Protein AF-A0A2D6K6J6-F1 (afdb_monomer_lite)

Secondary structure (DSSP, 8-state):
--EEEEEEEETTT-----HHHHH-TTTEEEETTEEEETTS---SSEEEEEEEE-HHHHHHHHHHHHH-TT--EEEEETT--BSSPPP--TTPPP------HHHH----TTEEEEEEEETTTTEEEEEEEETTS-EEEEEEESSHHHHHHIIIIIS-----HHHHHHHHHHHHHHHHHHHHTPPP-TTS--

Foldseek 3Di:
DWFKKKKKFFQVQFQLPCVLCVLCVVQWDGDPSGIDGPPDDDDHTMDMDIDRDDPSRVVSLQVSQVPRPRSRIWMAGPVRHTPHDDDDCPPPDDDDDDDDCVPPPDDWQFFAKDWDQDLVVQKIKIFTAGPVRDGPDIDIGQALCVGLCCCCPVVVRDTDPVRSVLSSVLRVVSNVCSVVVHDDDRPDDD

pLDDT: mean 91.98, std 6.63, range [64.06, 98.62]

Structure (mmCIF, N/CA/C/O backbone):
data_AF-A0A2D6K6J6-F1
#
_entry.id   AF-A0A2D6K6J6-F1
#
loop_
_atom_site.group_PDB
_atom_site.id
_atom_site.type_symbol
_atom_site.label_atom_id
_atom_site.label_alt_id
_atom_site.label_comp_id
_atom_site.label_asym_id
_atom_site.label_entity_id
_atom_site.label_seq_id
_atom_site.pdbx_PDB_ins_code
_atom_site.Cartn_x
_atom_site.Cartn_y
_atom_site.Cartn_z
_atom_site.occupancy
_atom_site.B_iso_or_equiv
_atom_site.auth_seq_id
_atom_site.auth_comp_id
_atom_site.auth_asym_id
_atom_site.auth_atom_id
_atom_site.pdbx_PDB_model_num
ATOM 1 N N . MET A 1 1 ? 21.552 12.914 -32.370 1.00 75.75 1 MET A N 1
ATOM 2 C CA . MET A 1 1 ? 22.203 11.747 -33.026 1.00 75.75 1 MET A CA 1
ATOM 3 C C . MET A 1 1 ? 21.411 10.493 -32.665 1.00 75.75 1 MET A C 1
ATOM 5 O O . MET A 1 1 ? 20.948 10.428 -31.535 1.00 75.75 1 MET A O 1
ATOM 9 N N . LYS A 1 2 ? 21.182 9.537 -33.580 1.00 88.38 2 LYS A N 1
ATOM 10 C CA . LYS A 1 2 ? 20.477 8.283 -33.233 1.00 88.38 2 LYS A CA 1
ATOM 11 C C . LYS A 1 2 ? 21.474 7.267 -32.668 1.00 88.38 2 LYS A C 1
ATOM 13 O O . LYS A 1 2 ? 22.558 7.135 -33.224 1.00 88.38 2 LYS A O 1
ATOM 18 N N . LYS A 1 3 ? 21.112 6.582 -31.584 1.00 91.19 3 LYS A N 1
ATOM 19 C CA . LYS A 1 3 ? 21.933 5.575 -30.893 1.00 91.19 3 LYS A CA 1
ATOM 20 C C . LYS A 1 3 ? 21.242 4.219 -30.945 1.00 91.19 3 LYS A C 1
ATOM 22 O O . LYS A 1 3 ? 20.042 4.131 -30.678 1.00 91.19 3 LYS A O 1
ATOM 27 N N . ASP A 1 4 ? 21.996 3.175 -31.259 1.00 95.06 4 ASP A N 1
ATOM 28 C CA . ASP A 1 4 ? 21.495 1.807 -31.236 1.00 95.06 4 ASP A CA 1
ATOM 29 C C . ASP A 1 4 ? 21.434 1.297 -29.790 1.00 95.06 4 ASP A C 1
ATOM 31 O O . ASP A 1 4 ? 22.441 1.199 -29.084 1.00 95.06 4 ASP A O 1
ATOM 35 N N . ILE A 1 5 ? 20.220 0.993 -29.327 1.00 95.25 5 ILE A N 1
ATOM 36 C CA . ILE A 1 5 ? 19.982 0.428 -27.997 1.00 95.25 5 ILE A CA 1
ATOM 37 C C . ILE A 1 5 ? 19.081 -0.795 -28.066 1.00 95.25 5 ILE A C 1
ATOM 39 O O . ILE A 1 5 ? 18.221 -0.924 -28.938 1.00 95.25 5 ILE A O 1
ATOM 43 N N . LYS A 1 6 ? 19.229 -1.673 -27.076 1.00 94.62 6 LYS A N 1
ATOM 44 C CA . LYS A 1 6 ? 18.376 -2.839 -26.869 1.00 94.62 6 LYS A CA 1
ATOM 45 C C . LYS A 1 6 ? 17.645 -2.718 -25.541 1.00 94.62 6 LYS A C 1
ATOM 47 O O . LYS A 1 6 ? 18.260 -2.564 -24.487 1.00 94.62 6 LYS A O 1
ATOM 52 N N . ILE A 1 7 ? 16.323 -2.830 -25.594 1.00 94.06 7 ILE A N 1
ATOM 53 C CA . ILE A 1 7 ? 15.443 -2.866 -24.426 1.00 94.06 7 ILE A CA 1
ATOM 54 C C . ILE A 1 7 ? 15.005 -4.314 -24.234 1.00 94.06 7 ILE A C 1
ATOM 56 O O . ILE A 1 7 ? 14.319 -4.864 -25.092 1.00 94.06 7 ILE A O 1
ATOM 60 N N . ALA A 1 8 ? 15.392 -4.928 -23.121 1.00 92.50 8 ALA A N 1
ATOM 61 C CA . ALA A 1 8 ? 14.957 -6.260 -22.719 1.00 92.50 8 ALA A CA 1
ATOM 62 C C . ALA A 1 8 ? 13.944 -6.166 -21.573 1.00 92.50 8 ALA A C 1
ATOM 64 O O . ALA A 1 8 ? 14.144 -5.402 -20.629 1.00 92.50 8 ALA A O 1
ATOM 65 N N . PHE A 1 9 ? 12.878 -6.957 -21.639 1.00 92.94 9 PHE A N 1
ATOM 66 C CA . PHE A 1 9 ? 11.853 -7.073 -20.613 1.00 92.94 9 PHE A CA 1
ATOM 67 C C . PHE A 1 9 ? 11.649 -8.535 -20.211 1.00 92.94 9 PHE A C 1
ATOM 69 O O . PHE A 1 9 ? 11.476 -9.406 -21.058 1.00 92.94 9 PHE A O 1
ATOM 76 N N . ASP A 1 10 ? 11.623 -8.777 -18.906 1.00 92.00 10 ASP A N 1
ATOM 77 C CA . ASP A 1 10 ? 11.395 -10.072 -18.271 1.00 92.00 10 ASP A CA 1
ATOM 78 C C . ASP A 1 10 ? 9.972 -10.127 -17.690 1.00 92.00 10 ASP A C 1
ATOM 80 O O . ASP A 1 10 ? 9.653 -9.479 -16.683 1.00 92.00 10 ASP A O 1
ATOM 84 N N . LYS A 1 11 ? 9.094 -10.906 -18.332 1.00 89.38 11 LYS A N 1
ATOM 85 C CA . LYS A 1 11 ? 7.685 -11.044 -17.931 1.00 89.38 11 LYS A CA 1
ATOM 86 C C . LYS A 1 11 ? 7.531 -11.681 -16.552 1.00 89.38 11 LYS A C 1
ATOM 88 O O . LYS A 1 11 ? 6.630 -11.285 -15.806 1.00 89.38 11 LYS A O 1
ATOM 93 N N . ASN A 1 12 ? 8.420 -12.608 -16.201 1.00 90.50 12 ASN A N 1
ATOM 94 C CA . ASN A 1 12 ? 8.366 -13.357 -14.947 1.00 90.50 12 ASN A CA 1
ATOM 95 C C . ASN A 1 12 ? 8.708 -12.452 -13.759 1.00 90.50 12 ASN A C 1
ATOM 97 O O . ASN A 1 12 ? 8.119 -12.586 -12.690 1.00 90.50 12 ASN A O 1
ATOM 101 N N . LYS A 1 13 ? 9.576 -11.454 -13.964 1.00 91.44 13 LYS A N 1
ATOM 102 C CA . LYS A 1 13 ? 9.892 -10.443 -12.941 1.00 91.44 13 LYS A CA 1
ATOM 103 C C . LYS A 1 13 ? 8.887 -9.304 -12.856 1.00 91.44 13 LYS A C 1
ATOM 105 O O . LYS A 1 13 ? 8.885 -8.570 -11.873 1.00 91.44 13 LYS A O 1
ATOM 110 N N . CYS A 1 14 ? 8.069 -9.056 -13.873 1.00 92.69 14 CYS A N 1
ATOM 111 C CA . CYS A 1 14 ? 7.187 -7.890 -13.881 1.00 92.69 14 CYS A CA 1
ATOM 112 C C . CYS A 1 14 ? 6.132 -7.971 -12.764 1.00 92.69 14 CYS A C 1
ATOM 114 O O . CYS A 1 14 ? 5.365 -8.921 -12.717 1.00 92.69 14 CYS A O 1
ATOM 116 N N . THR A 1 15 ? 6.018 -6.955 -11.908 1.00 92.81 15 THR A N 1
ATOM 117 C CA . THR A 1 15 ? 4.993 -6.903 -10.842 1.00 92.81 15 THR A CA 1
ATOM 118 C C . THR A 1 15 ? 3.744 -6.112 -11.226 1.00 92.81 15 THR A C 1
ATOM 120 O O . THR A 1 15 ? 2.871 -5.900 -10.397 1.00 92.81 15 THR A O 1
ATOM 123 N N . GLY A 1 16 ? 3.655 -5.626 -12.468 1.00 93.81 16 GLY A N 1
ATOM 124 C CA . GLY A 1 16 ? 2.469 -4.896 -12.922 1.00 93.81 16 GLY A CA 1
ATOM 125 C C . GLY A 1 16 ? 2.365 -3.443 -12.477 1.00 93.81 16 GLY A C 1
ATOM 126 O O . GLY A 1 16 ? 1.375 -2.793 -12.784 1.00 93.81 16 GLY A O 1
ATOM 127 N N . ALA A 1 17 ? 3.399 -2.893 -11.834 1.00 93.75 17 ALA A N 1
ATOM 128 C CA . ALA A 1 17 ? 3.377 -1.543 -11.258 1.00 93.75 17 ALA A CA 1
ATOM 129 C C . ALA A 1 17 ? 3.116 -0.387 -12.250 1.00 93.75 17 ALA A C 1
ATOM 131 O O . ALA A 1 17 ? 2.981 0.755 -11.828 1.00 93.75 17 ALA A O 1
ATOM 132 N N . GLY A 1 18 ? 3.131 -0.633 -13.564 1.00 94.31 18 GLY A N 1
ATOM 133 C CA . GLY A 1 18 ? 2.686 0.336 -14.574 1.00 94.31 18 GLY A CA 1
ATOM 134 C C . GLY A 1 18 ? 3.589 1.539 -14.849 1.00 94.31 18 GLY A C 1
ATOM 135 O O . GLY A 1 18 ? 3.440 2.173 -15.888 1.00 94.31 18 GLY A O 1
ATOM 136 N N . LYS A 1 19 ? 4.583 1.813 -14.000 1.00 95.50 19 LYS A N 1
ATOM 137 C CA . LYS A 1 19 ? 5.466 2.988 -14.121 1.00 95.50 19 LYS A CA 1
ATOM 138 C C . LYS A 1 19 ? 6.175 3.098 -15.476 1.00 95.50 19 LYS A C 1
ATOM 140 O O . LYS A 1 19 ? 6.304 4.191 -16.008 1.00 95.50 19 LYS A O 1
ATOM 145 N N . CYS A 1 20 ? 6.587 1.974 -16.064 1.00 95.19 20 CYS A N 1
ATOM 146 C CA . CYS A 1 20 ? 7.211 1.949 -17.393 1.00 95.19 20 CYS A CA 1
ATOM 147 C C . CYS A 1 20 ? 6.272 2.434 -18.509 1.00 95.19 20 CYS A C 1
ATOM 149 O O . CYS A 1 20 ? 6.707 3.170 -19.387 1.00 95.19 20 CYS A O 1
ATOM 151 N N . ALA A 1 21 ? 4.988 2.069 -18.447 1.00 95.06 21 ALA A N 1
ATOM 152 C CA . ALA A 1 21 ? 3.980 2.530 -19.397 1.00 95.06 21 ALA A CA 1
ATOM 153 C C . ALA A 1 21 ? 3.629 4.010 -19.191 1.00 95.06 21 ALA A C 1
ATOM 155 O O . ALA A 1 21 ? 3.264 4.671 -20.152 1.00 95.06 21 ALA A O 1
ATOM 156 N N . ALA A 1 22 ? 3.782 4.543 -17.974 1.00 95.19 22 ALA A N 1
ATOM 157 C CA . ALA A 1 22 ? 3.604 5.971 -17.712 1.00 95.19 22 ALA A CA 1
ATOM 158 C C . ALA A 1 22 ? 4.748 6.820 -18.295 1.00 95.19 22 ALA A C 1
ATOM 160 O O . ALA A 1 22 ? 4.492 7.870 -18.873 1.00 95.19 22 ALA A O 1
ATOM 161 N N . VAL A 1 23 ? 6.003 6.362 -18.182 1.00 96.12 23 VAL A N 1
ATOM 162 C CA . VAL A 1 23 ? 7.177 7.140 -18.632 1.00 96.12 23 VAL A CA 1
ATOM 163 C C . VAL A 1 23 ? 7.545 6.921 -20.101 1.00 96.12 23 VAL A C 1
ATOM 165 O O . VAL A 1 23 ? 8.140 7.796 -20.722 1.00 96.12 23 VAL A O 1
ATOM 168 N N . TYR A 1 24 ? 7.211 5.759 -20.671 1.00 95.94 24 TYR A N 1
ATOM 169 C CA . TYR A 1 24 ? 7.503 5.429 -22.067 1.00 95.94 24 TYR A CA 1
ATOM 170 C C . TYR A 1 24 ? 6.306 4.731 -22.726 1.00 95.94 24 TYR A C 1
ATOM 172 O O . TYR A 1 24 ? 6.396 3.592 -23.193 1.00 95.94 24 TYR A O 1
ATOM 180 N N . ASN A 1 25 ? 5.169 5.429 -22.748 1.00 93.94 25 ASN A N 1
ATOM 181 C CA . ASN A 1 25 ? 3.889 4.962 -23.299 1.00 93.94 25 ASN A CA 1
ATOM 182 C C . ASN A 1 25 ? 3.965 4.548 -24.784 1.00 93.94 25 ASN A C 1
ATOM 184 O O . ASN A 1 25 ? 3.230 3.658 -25.210 1.00 93.94 25 ASN A O 1
ATOM 188 N N . ASP A 1 26 ? 4.873 5.128 -25.568 1.00 93.12 26 ASP A N 1
ATOM 189 C CA . ASP A 1 26 ? 5.107 4.777 -26.974 1.00 93.12 26 ASP A CA 1
ATOM 190 C C . ASP A 1 26 ? 5.610 3.340 -27.122 1.00 93.12 26 ASP A C 1
ATOM 192 O O . ASP A 1 26 ? 5.276 2.652 -28.087 1.00 93.12 26 ASP A O 1
ATOM 196 N N . ARG A 1 2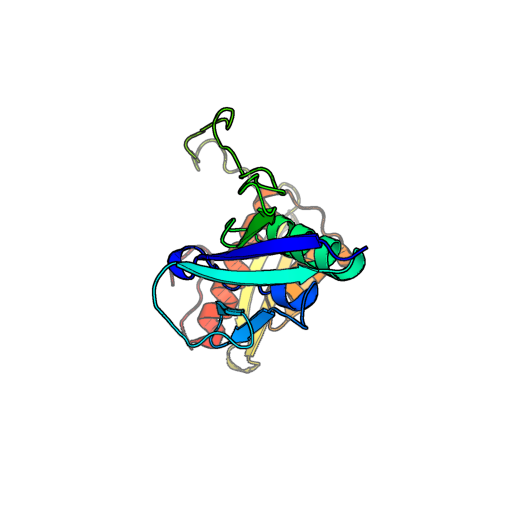7 ? 6.371 2.852 -26.135 1.00 92.75 27 ARG A N 1
ATOM 197 C CA . ARG A 1 27 ? 6.995 1.528 -26.179 1.00 92.75 27 ARG A CA 1
ATOM 198 C C . ARG A 1 27 ? 6.348 0.528 -25.233 1.00 92.75 27 ARG A C 1
ATOM 200 O O . ARG A 1 27 ? 6.297 -0.649 -25.579 1.00 92.75 27 ARG A O 1
ATOM 207 N N . PHE A 1 28 ? 5.822 0.960 -24.090 1.00 93.88 28 PHE A N 1
ATOM 208 C CA . PHE A 1 28 ? 5.200 0.091 -23.093 1.00 93.88 28 PHE A CA 1
ATOM 209 C C . PHE A 1 28 ? 3.704 0.361 -22.943 1.00 93.88 28 PHE A C 1
ATOM 211 O O . PHE A 1 28 ? 3.250 1.500 -22.936 1.00 93.88 28 PHE A O 1
ATOM 218 N N . ARG A 1 29 ? 2.929 -0.706 -22.746 1.00 93.31 29 ARG A N 1
ATOM 219 C CA . ARG A 1 29 ? 1.527 -0.642 -22.309 1.00 93.31 29 ARG A CA 1
ATOM 220 C C . ARG A 1 29 ? 1.268 -1.633 -21.185 1.00 93.31 29 ARG A C 1
ATOM 222 O O . ARG A 1 29 ? 1.946 -2.656 -21.108 1.00 93.31 29 ARG A O 1
ATOM 229 N N . LEU A 1 30 ? 0.275 -1.363 -20.347 1.00 91.69 30 LEU A N 1
ATOM 230 C CA . LEU A 1 30 ? -0.238 -2.344 -19.392 1.00 91.69 30 LEU A CA 1
ATOM 231 C C . LEU A 1 30 ? -1.332 -3.187 -20.046 1.00 91.69 30 LEU A C 1
ATOM 233 O O . LEU A 1 30 ? -2.229 -2.660 -20.696 1.00 91.69 30 LEU A O 1
ATOM 237 N N . GLN A 1 31 ? -1.261 -4.501 -19.865 1.00 86.94 31 GLN A N 1
ATOM 238 C CA . GLN A 1 31 ? -2.301 -5.438 -20.275 1.00 86.94 31 GLN A CA 1
ATOM 239 C C . GLN A 1 31 ? -2.391 -6.562 -19.243 1.00 86.94 31 GLN A C 1
ATOM 241 O O . GLN A 1 31 ? -1.370 -7.155 -18.898 1.00 86.94 31 GLN A O 1
ATOM 246 N N . ARG A 1 32 ? -3.605 -6.854 -18.751 1.00 84.56 32 ARG A N 1
ATOM 247 C CA . ARG A 1 32 ? -3.856 -7.886 -17.721 1.00 84.56 32 ARG A CA 1
ATOM 248 C C . ARG A 1 32 ? -2.901 -7.774 -16.517 1.00 84.56 32 ARG A C 1
ATOM 250 O O . ARG A 1 32 ? -2.332 -8.761 -16.067 1.00 84.56 32 ARG A O 1
ATOM 257 N N . GLY A 1 33 ? -2.651 -6.548 -16.053 1.00 85.19 33 GLY A N 1
ATOM 258 C CA . GLY A 1 33 ? -1.777 -6.297 -14.902 1.00 85.19 33 GLY A CA 1
ATOM 259 C C . GLY A 1 33 ? -0.280 -6.540 -15.142 1.00 85.19 33 GLY A C 1
ATOM 260 O O . GLY A 1 33 ? 0.477 -6.579 -14.182 1.00 85.19 33 GLY A O 1
ATOM 261 N N . LYS A 1 34 ? 0.192 -6.696 -16.386 1.00 88.69 34 LYS A N 1
ATOM 262 C CA . LYS A 1 34 ? 1.627 -6.783 -16.718 1.00 88.69 34 LYS A CA 1
ATOM 263 C C . LYS A 1 34 ? 1.980 -5.780 -17.809 1.00 88.69 34 LYS A C 1
ATOM 265 O O . LYS A 1 34 ? 1.150 -5.430 -18.647 1.00 88.69 34 LYS A O 1
ATOM 270 N N . ALA A 1 35 ? 3.222 -5.307 -17.804 1.00 90.75 35 ALA A N 1
ATOM 271 C CA . ALA A 1 35 ? 3.714 -4.472 -18.891 1.00 90.75 35 ALA A CA 1
ATOM 272 C C . ALA A 1 35 ? 3.987 -5.320 -20.141 1.00 90.75 35 ALA A C 1
ATOM 274 O O . ALA A 1 35 ? 4.357 -6.491 -20.051 1.00 90.75 35 ALA A O 1
ATOM 275 N N . ARG A 1 36 ? 3.806 -4.719 -21.313 1.00 89.06 36 ARG A N 1
ATOM 276 C CA . ARG A 1 36 ? 4.108 -5.310 -22.617 1.00 89.06 36 ARG A CA 1
ATOM 277 C C . ARG A 1 36 ? 4.802 -4.289 -23.496 1.00 89.06 36 ARG A C 1
ATOM 279 O O . ARG A 1 36 ? 4.406 -3.124 -23.498 1.00 89.06 36 ARG A O 1
ATOM 286 N N . ILE A 1 37 ? 5.780 -4.745 -24.271 1.00 89.50 37 ILE A N 1
ATOM 287 C CA . ILE A 1 37 ? 6.395 -3.927 -25.313 1.00 89.50 37 ILE A CA 1
ATOM 288 C C . ILE A 1 37 ? 5.469 -3.921 -26.538 1.00 89.50 37 ILE A C 1
ATOM 290 O O . ILE A 1 37 ? 5.026 -4.975 -26.997 1.00 89.50 37 ILE A O 1
ATOM 294 N N . LYS A 1 38 ? 5.134 -2.733 -27.049 1.00 87.62 38 LYS A N 1
ATOM 295 C CA . LYS A 1 38 ? 4.331 -2.574 -28.268 1.00 87.62 38 LYS A CA 1
ATOM 296 C C . LYS A 1 38 ? 5.111 -3.089 -29.483 1.00 87.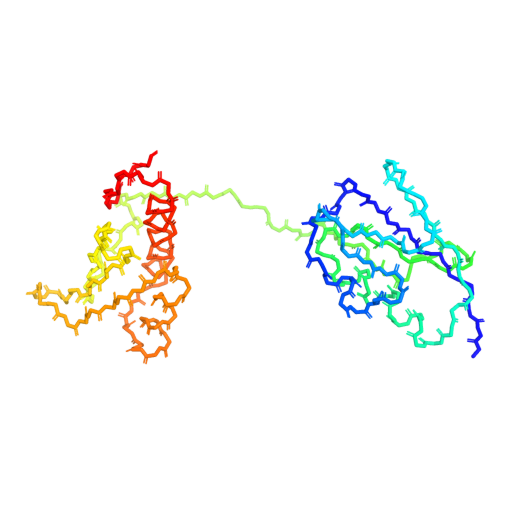62 38 LYS A C 1
ATOM 298 O O . LYS A 1 38 ? 6.309 -2.835 -29.601 1.00 87.62 38 LYS A O 1
ATOM 303 N N . GLY A 1 39 ? 4.416 -3.797 -30.374 1.00 77.62 39 GLY A N 1
ATOM 304 C CA . GLY A 1 39 ? 5.003 -4.398 -31.578 1.00 77.62 39 GLY A CA 1
ATOM 305 C C . GLY A 1 39 ? 5.719 -5.734 -31.354 1.00 77.62 39 GLY A C 1
ATOM 306 O O . GLY A 1 39 ? 6.278 -6.272 -32.298 1.00 77.62 39 GLY A O 1
ATOM 307 N N . VAL A 1 40 ? 5.695 -6.285 -30.133 1.00 80.38 40 VAL A N 1
ATOM 308 C CA . VAL A 1 40 ? 6.269 -7.604 -29.824 1.00 80.38 40 VAL A CA 1
ATOM 309 C C . VAL A 1 40 ? 5.146 -8.573 -29.448 1.00 80.38 40 VAL A C 1
ATOM 311 O O . VAL A 1 40 ? 4.349 -8.308 -28.536 1.00 80.38 40 VAL A O 1
ATOM 314 N N . SER A 1 41 ? 5.071 -9.698 -30.162 1.00 70.12 41 SER A N 1
ATOM 315 C CA . SER A 1 41 ? 4.104 -10.763 -29.885 1.00 70.12 41 SER A CA 1
ATOM 316 C C . SER A 1 41 ? 4.281 -11.309 -28.464 1.00 70.12 41 SER A C 1
ATOM 318 O O . SER A 1 41 ? 5.398 -11.342 -27.949 1.00 70.12 41 SER A O 1
ATOM 320 N N . PRO A 1 42 ? 3.190 -11.689 -27.773 1.00 64.06 42 PRO A N 1
ATOM 321 C CA . PRO A 1 42 ? 3.295 -12.231 -26.426 1.00 64.06 42 PRO A CA 1
ATOM 322 C C . PRO A 1 42 ? 4.072 -13.539 -26.476 1.00 64.06 42 PRO A C 1
ATOM 324 O O . PRO A 1 42 ? 3.623 -14.493 -27.097 1.00 64.06 42 PRO A O 1
ATOM 327 N N . GLN A 1 43 ? 5.216 -13.567 -25.809 1.00 65.00 43 GLN A N 1
ATOM 328 C CA . GLN A 1 43 ? 5.991 -14.775 -25.569 1.00 65.00 43 GLN A CA 1
ATOM 329 C C . GLN A 1 43 ? 6.246 -14.884 -24.065 1.00 65.00 43 GLN A C 1
ATOM 331 O O . GLN A 1 43 ? 6.211 -13.877 -23.342 1.00 65.00 43 GLN A O 1
ATOM 336 N N . ASP A 1 44 ? 6.445 -16.106 -23.586 1.00 66.56 44 ASP A N 1
ATOM 337 C CA . ASP A 1 44 ? 6.865 -16.342 -22.211 1.00 66.56 44 ASP A CA 1
ATOM 338 C C . ASP A 1 44 ? 8.370 -16.095 -22.053 1.00 66.56 44 ASP A C 1
ATOM 340 O O . ASP A 1 44 ? 9.147 -16.224 -22.997 1.00 66.56 44 ASP A O 1
ATOM 344 N N . GLY A 1 45 ? 8.782 -15.672 -20.855 1.00 78.19 45 GLY A N 1
ATOM 345 C CA . GLY A 1 45 ? 10.183 -15.383 -20.546 1.00 78.19 45 GLY A CA 1
ATOM 346 C C . GLY A 1 45 ? 10.624 -13.946 -20.849 1.00 78.19 45 GLY A C 1
ATOM 347 O O . GLY A 1 45 ? 9.967 -12.975 -20.455 1.00 78.19 45 GLY A O 1
ATOM 348 N N . VAL A 1 46 ? 11.802 -13.817 -21.466 1.00 84.56 46 VAL A N 1
ATOM 349 C CA . VAL A 1 46 ? 12.482 -12.538 -21.711 1.00 84.56 46 VAL A CA 1
ATOM 350 C C . VAL A 1 46 ? 12.368 -12.174 -23.180 1.00 84.56 46 VAL A C 1
ATOM 352 O O . VAL A 1 46 ? 12.802 -12.927 -24.044 1.00 84.56 46 VAL A O 1
ATOM 355 N N . PHE A 1 47 ? 11.857 -10.983 -23.463 1.00 86.50 47 PHE A N 1
ATOM 356 C CA . PHE A 1 47 ? 11.770 -10.458 -24.819 1.00 86.50 47 PHE A CA 1
ATOM 357 C C . PHE A 1 47 ? 12.543 -9.157 -24.951 1.00 86.50 47 PHE A C 1
ATOM 359 O O . PHE A 1 47 ? 12.713 -8.410 -23.988 1.00 86.50 47 PHE A O 1
ATOM 366 N N . SER A 1 48 ? 13.030 -8.876 -26.155 1.00 88.06 48 SER A N 1
ATOM 367 C CA . SER A 1 48 ? 13.824 -7.681 -26.405 1.00 88.06 48 SER A CA 1
ATOM 368 C C . SER A 1 48 ? 13.517 -7.040 -27.742 1.00 88.06 48 SER A C 1
ATOM 370 O O . SER A 1 48 ? 13.221 -7.740 -28.704 1.00 88.06 48 SER A O 1
ATOM 372 N N . VAL A 1 49 ? 13.659 -5.722 -27.801 1.00 91.00 49 VAL A N 1
ATOM 373 C CA . VAL A 1 49 ? 13.568 -4.932 -29.028 1.00 91.00 49 VAL A CA 1
ATOM 374 C C . VAL A 1 49 ? 14.818 -4.069 -29.160 1.00 91.00 49 VAL A C 1
ATOM 376 O O . VAL A 1 49 ? 15.263 -3.473 -28.176 1.00 91.00 49 VAL A O 1
ATOM 379 N N . SER A 1 50 ? 15.381 -4.017 -30.363 1.00 92.25 50 SER A N 1
ATOM 380 C CA . SER A 1 50 ? 16.467 -3.098 -30.710 1.00 92.25 50 SER A CA 1
ATOM 381 C C . SER A 1 50 ? 15.887 -1.888 -31.431 1.00 92.25 50 SER A C 1
ATOM 383 O O . SER A 1 50 ? 15.021 -2.048 -32.292 1.00 92.25 50 SER A O 1
ATOM 385 N N . ILE A 1 51 ? 16.317 -0.684 -31.058 1.00 91.81 51 ILE A N 1
ATOM 386 C CA . ILE A 1 51 ? 15.812 0.570 -31.623 1.00 91.81 51 ILE A CA 1
ATOM 387 C C . ILE A 1 51 ? 16.959 1.555 -31.860 1.00 91.81 51 ILE A C 1
ATOM 389 O O . ILE A 1 51 ? 17.894 1.625 -31.065 1.00 91.81 51 ILE A O 1
ATOM 393 N N . LYS A 1 52 ? 16.827 2.362 -32.918 1.00 94.50 52 LYS A N 1
ATOM 394 C CA . LYS A 1 52 ? 17.642 3.563 -33.146 1.00 94.50 52 LYS A CA 1
ATOM 395 C C . LYS A 1 52 ? 17.005 4.744 -32.425 1.00 94.50 52 LYS A C 1
ATOM 397 O O . LYS A 1 52 ? 16.210 5.467 -33.021 1.00 94.50 52 LYS A O 1
ATOM 402 N N . ALA A 1 53 ? 17.329 4.895 -31.146 1.00 92.44 53 ALA A N 1
ATOM 403 C CA . ALA A 1 53 ? 16.745 5.903 -30.273 1.00 92.44 53 ALA A CA 1
ATOM 404 C C . ALA A 1 53 ? 17.372 7.283 -30.510 1.00 92.44 53 ALA A C 1
ATOM 406 O O . ALA A 1 53 ? 18.597 7.413 -30.571 1.00 92.44 53 ALA A O 1
ATOM 407 N N . ASN A 1 54 ? 16.547 8.327 -30.602 1.00 95.56 54 ASN A N 1
ATOM 408 C CA . ASN A 1 54 ? 17.019 9.693 -30.354 1.00 95.56 54 ASN A CA 1
ATOM 409 C C . ASN A 1 54 ? 17.285 9.913 -28.847 1.00 95.56 54 ASN A C 1
ATOM 411 O O . ASN A 1 54 ? 17.029 9.030 -28.026 1.00 95.56 54 ASN A O 1
ATOM 415 N N . ASP A 1 55 ? 17.799 11.084 -28.467 1.00 94.31 55 ASP A N 1
ATOM 416 C CA . ASP A 1 55 ? 18.163 11.344 -27.069 1.00 94.31 55 ASP A CA 1
ATOM 417 C C . ASP A 1 55 ? 16.944 11.292 -26.119 1.00 94.31 55 ASP A C 1
ATOM 419 O O . ASP A 1 55 ? 17.037 10.698 -25.045 1.00 94.31 55 ASP A O 1
ATOM 423 N N . ALA A 1 56 ? 15.765 11.760 -26.546 1.00 94.62 56 ALA A N 1
ATOM 424 C CA . ALA A 1 56 ? 14.534 11.674 -25.751 1.00 94.62 56 ALA A CA 1
ATOM 425 C C . ALA A 1 56 ? 14.033 10.225 -25.572 1.00 94.62 56 ALA A C 1
ATOM 427 O O . ALA A 1 56 ? 13.580 9.831 -24.496 1.00 94.62 56 ALA A O 1
ATOM 428 N N . GLU A 1 57 ? 14.114 9.396 -26.613 1.00 95.25 57 GLU A N 1
ATOM 429 C CA . GLU A 1 57 ? 13.768 7.972 -26.544 1.00 95.25 57 GLU A CA 1
ATOM 430 C C . GLU A 1 57 ? 14.746 7.193 -25.664 1.00 95.25 57 GLU A C 1
ATOM 432 O O . GLU A 1 57 ? 14.331 6.313 -24.905 1.00 95.25 57 GLU A O 1
ATOM 437 N N . LEU A 1 58 ? 16.034 7.535 -25.731 1.00 95.06 58 LEU A N 1
ATOM 438 C CA . LEU A 1 58 ? 17.062 6.960 -24.875 1.00 95.06 58 LEU A CA 1
ATOM 439 C C . LEU A 1 58 ? 16.785 7.277 -23.401 1.00 95.06 58 LEU A C 1
ATOM 441 O O . LEU A 1 58 ? 16.821 6.374 -22.561 1.00 95.06 58 LEU A O 1
ATOM 445 N N . GLU A 1 59 ? 16.460 8.531 -23.084 1.00 95.94 59 GLU A N 1
ATOM 446 C CA . GLU A 1 59 ? 16.083 8.945 -21.732 1.00 95.94 59 GLU A CA 1
ATOM 447 C C . GLU A 1 59 ? 14.844 8.201 -21.235 1.00 95.94 59 GLU A C 1
ATOM 449 O O . GLU A 1 59 ? 14.876 7.623 -20.144 1.00 95.94 59 GLU A O 1
ATOM 454 N N . LYS A 1 60 ? 13.781 8.120 -22.047 1.00 96.88 60 LYS A N 1
ATOM 455 C CA . LYS A 1 60 ? 12.572 7.347 -21.720 1.00 96.88 60 LYS A CA 1
ATOM 456 C C . LYS A 1 60 ? 12.886 5.864 -21.491 1.00 96.88 60 LYS A C 1
ATOM 458 O O . LYS A 1 60 ? 12.372 5.265 -20.542 1.00 96.88 60 LYS A O 1
ATOM 463 N N . ALA A 1 61 ? 13.752 5.259 -22.309 1.00 95.56 61 ALA A N 1
ATOM 464 C CA . ALA A 1 61 ? 14.180 3.871 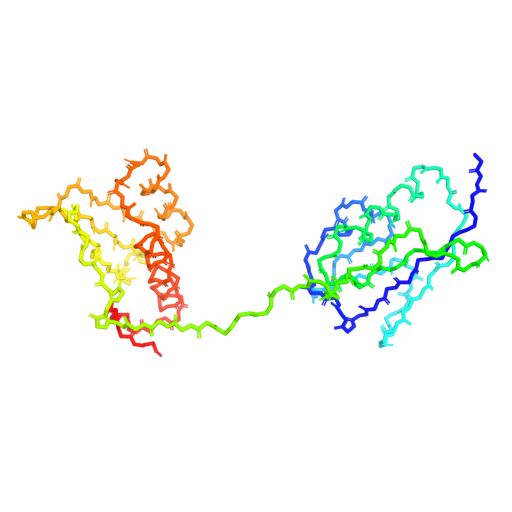-22.149 1.00 95.56 61 ALA A CA 1
ATOM 465 C C . ALA A 1 61 ? 14.921 3.664 -20.819 1.00 95.56 61 ALA A C 1
ATOM 467 O O . ALA A 1 61 ? 14.540 2.794 -20.028 1.00 95.56 61 ALA A O 1
ATOM 468 N N . ILE A 1 62 ? 15.927 4.491 -20.530 1.00 95.50 62 ILE A N 1
ATOM 469 C CA . ILE A 1 62 ? 16.691 4.458 -19.275 1.00 95.50 62 ILE A CA 1
ATOM 470 C C . ILE A 1 62 ? 15.763 4.667 -18.074 1.00 95.50 62 ILE A C 1
ATOM 472 O O . ILE A 1 62 ? 15.820 3.906 -17.101 1.00 95.50 62 ILE A O 1
ATOM 476 N N . LEU A 1 63 ? 14.874 5.658 -18.146 1.00 96.06 63 LEU A N 1
ATOM 477 C CA . LEU A 1 63 ? 13.925 5.968 -17.087 1.00 96.06 63 LEU A CA 1
ATOM 478 C C . LEU A 1 63 ? 12.967 4.799 -16.843 1.00 96.06 63 LEU A C 1
ATOM 480 O O . LEU A 1 63 ? 12.777 4.421 -15.690 1.00 96.06 63 LEU A O 1
ATOM 484 N N . SER A 1 64 ? 12.446 4.156 -17.895 1.00 95.62 64 SER A N 1
ATOM 485 C CA . SER A 1 64 ? 11.564 2.983 -17.781 1.00 95.62 64 SER A CA 1
ATOM 486 C C . SER A 1 64 ? 12.206 1.824 -17.006 1.00 95.62 64 SER A C 1
ATOM 488 O O . SER A 1 64 ? 11.530 1.157 -16.217 1.00 95.62 64 SER A O 1
ATOM 490 N N . SER A 1 65 ? 13.520 1.631 -17.165 1.00 95.12 65 SER A N 1
ATOM 491 C CA . SER A 1 65 ? 14.306 0.655 -16.406 1.00 95.12 65 SER A CA 1
ATOM 492 C C . SER A 1 65 ? 14.499 1.080 -14.950 1.00 95.12 65 SER A C 1
ATOM 494 O O . SER A 1 65 ? 14.272 0.274 -14.047 1.00 95.12 65 SER A O 1
ATOM 496 N N . ARG A 1 66 ? 14.816 2.357 -14.693 1.00 94.31 66 ARG A N 1
ATOM 497 C CA . ARG A 1 66 ? 14.988 2.900 -13.330 1.00 94.31 66 ARG A CA 1
ATOM 498 C C . ARG A 1 66 ? 13.704 2.840 -12.499 1.00 94.31 66 ARG A C 1
ATOM 500 O O . ARG A 1 66 ? 13.745 2.437 -11.335 1.00 94.31 66 ARG A O 1
ATOM 507 N N . VAL A 1 67 ? 12.562 3.201 -13.088 1.00 94.44 67 VAL A N 1
ATOM 508 C CA . VAL A 1 67 ? 11.269 3.223 -12.381 1.00 94.44 67 VAL A CA 1
ATOM 509 C C . VAL A 1 67 ? 10.657 1.835 -12.214 1.00 94.44 67 VAL A C 1
ATOM 511 O O . VAL A 1 67 ? 9.694 1.691 -11.462 1.00 94.44 67 VAL A O 1
ATOM 514 N N . CYS A 1 68 ? 11.183 0.807 -12.889 1.00 93.75 68 CYS A N 1
ATOM 515 C CA . CYS A 1 68 ? 10.707 -0.563 -12.753 1.00 93.75 68 CYS A CA 1
ATOM 516 C C . CYS A 1 68 ? 11.064 -1.115 -11.358 1.00 93.75 68 CYS A C 1
ATOM 518 O O . CYS A 1 68 ? 12.240 -1.380 -11.087 1.00 93.75 68 CYS A O 1
ATOM 520 N N . PRO A 1 69 ? 10.084 -1.331 -10.457 1.00 91.75 69 PRO A N 1
ATOM 521 C CA . PRO A 1 69 ? 10.376 -1.745 -9.086 1.00 91.75 69 PRO A CA 1
ATOM 522 C C . PRO A 1 69 ? 10.973 -3.151 -9.002 1.00 91.75 69 PRO A C 1
ATOM 524 O O . PRO A 1 69 ? 11.744 -3.435 -8.095 1.00 91.75 69 PRO A O 1
ATOM 527 N N . SER A 1 70 ? 10.663 -4.022 -9.955 1.00 91.88 70 SER A N 1
ATOM 528 C CA . SER A 1 70 ? 11.153 -5.396 -9.956 1.00 91.88 70 SER A CA 1
ATOM 529 C C . SER A 1 70 ? 12.404 -5.612 -10.807 1.00 91.88 70 SER A C 1
ATOM 531 O O . SER A 1 70 ? 12.879 -6.737 -10.932 1.00 91.88 70 SER A O 1
ATOM 533 N N . GLY A 1 71 ? 12.942 -4.553 -11.428 1.00 92.38 71 GLY A N 1
ATOM 534 C CA . GLY A 1 71 ? 14.097 -4.670 -12.322 1.00 92.38 71 GLY A CA 1
ATOM 535 C C . GLY A 1 71 ? 13.830 -5.543 -13.554 1.00 92.38 71 GLY A C 1
ATOM 536 O O . GLY A 1 71 ? 14.760 -6.125 -14.105 1.00 92.38 71 GLY A O 1
ATOM 537 N N . ALA A 1 72 ? 12.566 -5.647 -13.977 1.00 93.44 72 ALA A N 1
ATOM 538 C CA . ALA A 1 72 ? 12.153 -6.435 -15.135 1.00 93.44 72 ALA A CA 1
ATOM 539 C C . ALA A 1 72 ? 12.611 -5.840 -16.476 1.00 93.44 72 ALA A C 1
ATOM 541 O O . ALA A 1 72 ? 12.562 -6.540 -17.476 1.00 93.44 72 ALA A O 1
ATOM 542 N N . ILE A 1 73 ? 13.038 -4.573 -16.519 1.00 94.31 73 ILE A N 1
ATOM 543 C CA . ILE A 1 73 ? 13.484 -3.896 -17.745 1.00 94.31 73 ILE A CA 1
ATOM 544 C C . ILE A 1 73 ? 14.987 -3.636 -17.667 1.00 94.31 73 ILE A C 1
ATOM 546 O O . ILE A 1 73 ? 15.460 -3.011 -16.714 1.00 94.31 73 ILE A O 1
ATOM 550 N N . ALA A 1 74 ? 15.724 -4.047 -18.694 1.00 94.44 74 ALA A N 1
ATOM 551 C CA . ALA A 1 74 ? 17.128 -3.719 -18.897 1.00 94.44 74 ALA A CA 1
ATOM 552 C C . ALA A 1 74 ? 17.313 -2.968 -20.218 1.00 94.44 74 ALA A C 1
ATOM 554 O O . ALA A 1 74 ? 16.680 -3.299 -21.217 1.00 94.44 74 ALA A O 1
ATOM 555 N N . VAL A 1 75 ? 18.207 -1.982 -20.220 1.00 95.12 75 VAL A N 1
ATOM 556 C CA . VAL A 1 75 ? 18.598 -1.243 -21.425 1.00 95.12 75 VAL A CA 1
ATOM 557 C C . VAL A 1 75 ? 20.099 -1.392 -21.612 1.00 95.12 75 VAL A C 1
ATOM 559 O O . VAL A 1 75 ? 20.861 -1.159 -20.667 1.00 95.12 75 VAL A O 1
ATOM 562 N N . THR A 1 76 ? 20.517 -1.804 -22.803 1.00 95.81 76 THR A N 1
ATOM 563 C CA . THR A 1 76 ? 21.926 -1.923 -23.194 1.00 95.81 76 THR A CA 1
ATOM 564 C C . THR A 1 76 ? 22.205 -1.123 -24.459 1.00 95.81 76 THR A C 1
ATOM 566 O O . THR A 1 76 ? 21.300 -0.953 -25.275 1.00 95.81 76 THR A O 1
ATOM 569 N N . ASP A 1 77 ? 23.440 -0.666 -24.632 1.00 93.56 77 ASP A N 1
ATOM 570 C CA . ASP A 1 77 ? 23.914 -0.105 -25.903 1.00 93.56 77 ASP A CA 1
ATOM 571 C C . ASP A 1 77 ? 24.293 -1.201 -26.921 1.00 93.56 77 ASP A C 1
ATOM 573 O O . ASP A 1 77 ? 24.149 -2.403 -26.660 1.00 93.56 77 ASP A O 1
ATOM 577 N N . GLU A 1 78 ? 24.774 -0.766 -28.085 1.00 89.25 78 GLU A N 1
ATOM 578 C CA . GLU A 1 78 ? 25.327 -1.588 -29.170 1.00 89.25 78 GLU A CA 1
ATOM 579 C C . GLU A 1 78 ? 26.456 -2.532 -28.718 1.00 89.25 78 GLU A C 1
ATOM 581 O O . GLU A 1 78 ? 26.547 -3.665 -29.190 1.00 89.25 78 GLU A O 1
ATOM 586 N N . ASN A 1 79 ? 27.238 -2.128 -27.713 1.00 89.56 79 ASN A N 1
ATOM 587 C CA . ASN A 1 79 ? 28.329 -2.908 -27.127 1.00 89.56 79 ASN A CA 1
ATOM 588 C C . ASN A 1 79 ? 27.848 -3.853 -26.013 1.00 89.56 79 ASN A C 1
ATOM 590 O O . ASN A 1 79 ? 28.650 -4.409 -25.261 1.00 89.56 79 ASN A O 1
ATOM 594 N N . LYS A 1 80 ? 26.527 -4.041 -25.872 1.00 86.88 80 LYS A N 1
ATOM 595 C CA . LYS A 1 80 ? 25.875 -4.839 -24.817 1.00 86.88 80 LYS A CA 1
ATOM 596 C C . LYS A 1 80 ? 26.158 -4.326 -23.397 1.00 86.88 80 LYS A C 1
ATOM 598 O O . LYS A 1 80 ? 25.849 -5.018 -22.418 1.00 86.88 80 LYS A O 1
ATOM 603 N N . LYS A 1 81 ? 26.682 -3.108 -23.238 1.00 91.50 81 LYS A N 1
ATOM 604 C CA . LYS A 1 81 ? 26.912 -2.484 -21.933 1.00 91.50 81 LYS A CA 1
ATOM 605 C C . LYS A 1 81 ? 25.578 -2.006 -21.375 1.00 91.50 81 LYS A C 1
ATOM 607 O O . LYS A 1 81 ? 24.796 -1.336 -22.043 1.00 91.50 81 LYS A O 1
ATOM 612 N N . LYS A 1 82 ? 25.294 -2.356 -20.118 1.00 90.62 82 LYS A N 1
ATOM 613 C CA . LYS A 1 82 ? 24.067 -1.923 -19.432 1.00 90.62 82 LYS A CA 1
ATOM 614 C C . LYS A 1 82 ? 24.120 -0.430 -19.134 1.00 90.62 82 LYS A C 1
ATOM 616 O O . LYS A 1 82 ? 25.050 0.039 -18.485 1.00 90.62 82 LYS A O 1
ATOM 621 N N . LEU A 1 83 ? 23.063 0.274 -19.520 1.00 91.62 83 LEU A N 1
ATOM 622 C CA . LEU A 1 83 ? 22.902 1.711 -19.288 1.00 91.62 83 LEU A CA 1
ATOM 623 C C . LEU A 1 83 ? 22.278 2.024 -17.920 1.00 91.62 83 LEU A C 1
ATOM 625 O O . LEU A 1 83 ? 22.294 3.166 -17.463 1.00 91.62 83 LEU A O 1
ATOM 629 N N . VAL A 1 84 ? 21.746 1.005 -17.238 1.00 90.62 84 VAL A N 1
ATOM 630 C CA . VAL A 1 84 ? 21.191 1.112 -15.885 1.00 90.62 84 VAL A CA 1
ATOM 631 C C . VAL A 1 84 ? 21.812 0.044 -14.993 1.00 90.62 84 VAL A C 1
ATOM 633 O O . VAL A 1 84 ? 21.824 -1.144 -15.331 1.00 90.62 84 VAL A O 1
ATOM 636 N N . LYS A 1 85 ? 22.338 0.467 -13.836 1.00 84.81 85 LYS A N 1
ATOM 637 C CA . LYS A 1 85 ? 22.865 -0.448 -12.818 1.00 84.81 85 LYS A CA 1
ATOM 638 C C . LYS A 1 85 ? 21.733 -1.331 -12.288 1.00 84.81 85 LYS A C 1
ATOM 640 O O . LYS A 1 85 ? 20.645 -0.846 -11.981 1.00 84.81 85 LYS A O 1
ATOM 645 N N . LYS A 1 86 ? 21.997 -2.634 -12.162 1.00 80.25 86 LYS A N 1
ATOM 646 C CA . LYS A 1 86 ? 21.071 -3.548 -11.486 1.00 80.25 86 LYS A CA 1
ATOM 647 C C . LYS A 1 86 ? 21.000 -3.186 -10.003 1.00 80.25 86 LYS A C 1
ATOM 649 O O . LYS A 1 86 ? 22.004 -2.797 -9.410 1.00 80.25 86 LYS A O 1
ATOM 654 N N . ARG A 1 87 ? 19.820 -3.362 -9.408 1.00 82.12 87 ARG A N 1
ATOM 655 C CA . ARG A 1 87 ? 19.678 -3.350 -7.949 1.00 82.12 87 ARG A CA 1
ATOM 656 C C . ARG A 1 87 ? 20.545 -4.471 -7.377 1.00 82.12 87 ARG A C 1
ATOM 658 O O . ARG A 1 87 ? 20.558 -5.569 -7.930 1.00 82.12 87 ARG A O 1
ATOM 665 N N . SER A 1 88 ? 21.276 -4.168 -6.314 1.00 80.75 88 SER A N 1
ATOM 666 C CA . SER A 1 88 ? 22.186 -5.090 -5.644 1.00 80.75 88 SER A CA 1
ATOM 667 C C . SER A 1 88 ? 21.833 -5.128 -4.167 1.00 80.75 88 SER A C 1
ATOM 669 O O . SER A 1 88 ? 21.638 -4.077 -3.561 1.00 80.75 88 SER A O 1
ATOM 671 N N . ALA A 1 89 ? 21.748 -6.331 -3.612 1.00 82.19 89 ALA A N 1
ATOM 672 C CA . ALA A 1 89 ? 21.548 -6.551 -2.185 1.00 82.19 89 ALA A CA 1
ATOM 673 C C . ALA A 1 89 ? 22.863 -6.891 -1.460 1.00 82.19 89 ALA A C 1
ATOM 675 O O . ALA A 1 89 ? 22.820 -7.292 -0.307 1.00 82.19 89 ALA A O 1
ATOM 676 N N . VAL A 1 90 ? 24.025 -6.729 -2.116 1.00 85.38 90 VAL A N 1
ATOM 677 C CA . VAL A 1 90 ? 25.340 -7.150 -1.582 1.00 85.38 90 VAL A CA 1
ATOM 678 C C . VAL A 1 90 ? 25.630 -6.553 -0.200 1.00 85.38 90 VAL A C 1
ATOM 680 O O . VAL A 1 90 ? 26.165 -7.245 0.652 1.00 85.38 90 VAL A O 1
ATOM 683 N N . ASN A 1 91 ? 25.204 -5.309 0.046 1.00 90.44 91 ASN A N 1
ATOM 684 C CA . ASN A 1 91 ? 25.383 -4.624 1.332 1.00 90.44 91 ASN A CA 1
ATOM 685 C C . ASN A 1 91 ? 24.055 -4.437 2.090 1.00 90.44 91 ASN A C 1
ATOM 687 O O . ASN A 1 91 ? 23.927 -3.524 2.906 1.00 90.44 91 ASN A O 1
ATOM 691 N N . ALA A 1 92 ? 23.022 -5.224 1.774 1.00 92.50 92 ALA A N 1
ATOM 692 C CA . ALA A 1 92 ? 21.739 -5.116 2.456 1.00 92.50 92 ALA A CA 1
ATOM 693 C C . ALA A 1 92 ? 21.848 -5.707 3.869 1.00 92.50 92 ALA A C 1
ATOM 695 O O . ALA A 1 92 ? 22.211 -6.869 4.036 1.00 92.50 92 ALA A O 1
ATOM 696 N N . LYS A 1 93 ? 21.491 -4.920 4.890 1.00 94.88 93 LYS A N 1
ATOM 697 C CA . LYS A 1 93 ? 21.338 -5.428 6.256 1.00 94.88 93 LYS A CA 1
ATOM 698 C C . LYS A 1 93 ? 20.117 -6.350 6.303 1.00 94.88 93 LYS A C 1
ATOM 700 O O . LYS A 1 93 ? 18.998 -5.892 6.079 1.00 94.88 93 LYS A O 1
ATOM 705 N N . ILE A 1 94 ? 20.336 -7.626 6.609 1.00 93.56 94 ILE A N 1
ATOM 706 C CA . ILE A 1 94 ? 19.269 -8.611 6.812 1.00 93.56 94 ILE A CA 1
ATOM 707 C C . ILE A 1 94 ? 18.983 -8.692 8.311 1.00 93.56 94 ILE A C 1
ATOM 709 O O . ILE A 1 94 ? 19.894 -8.897 9.110 1.00 93.56 94 ILE A O 1
ATOM 713 N N . VAL A 1 95 ? 17.723 -8.495 8.691 1.00 95.44 95 VAL A N 1
ATOM 714 C CA . VAL A 1 95 ? 17.248 -8.603 10.075 1.00 95.44 95 VAL A CA 1
ATOM 715 C C . VAL A 1 95 ? 15.983 -9.447 10.064 1.00 95.44 95 VAL A C 1
ATOM 717 O O . VAL A 1 95 ? 15.088 -9.192 9.258 1.00 95.44 95 VAL A O 1
ATOM 720 N N . ASN A 1 96 ? 15.906 -10.433 10.954 1.00 95.19 96 ASN A N 1
ATOM 721 C CA . ASN A 1 96 ? 14.682 -11.200 11.157 1.00 95.19 96 ASN A CA 1
ATOM 722 C C . ASN A 1 96 ? 13.704 -10.365 11.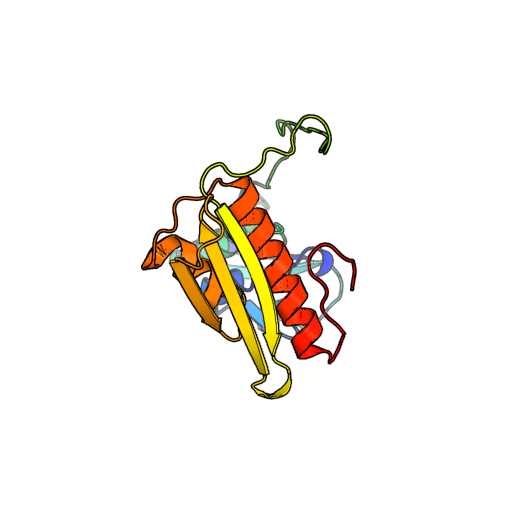983 1.00 95.19 96 ASN A C 1
ATOM 724 O O . ASN A 1 96 ? 14.067 -9.853 13.043 1.00 95.19 96 ASN A O 1
ATOM 728 N N . ALA A 1 97 ? 12.476 -10.217 11.489 1.00 93.38 97 ALA A N 1
ATOM 729 C CA . ALA A 1 97 ? 11.426 -9.549 12.241 1.00 93.38 97 ALA A CA 1
ATOM 730 C C . ALA A 1 97 ? 11.068 -10.385 13.478 1.00 93.38 97 ALA A C 1
ATOM 732 O O . ALA A 1 97 ? 10.903 -11.601 13.385 1.00 93.38 97 ALA A O 1
ATOM 733 N N . LYS A 1 98 ? 10.951 -9.722 14.626 1.00 93.12 98 LYS A N 1
ATOM 734 C CA . LYS A 1 98 ? 10.461 -10.285 15.882 1.00 93.12 98 LYS A CA 1
ATOM 735 C C . LYS A 1 98 ? 9.582 -9.224 16.538 1.00 93.12 98 LYS A C 1
ATOM 737 O O . LYS A 1 98 ? 9.910 -8.044 16.439 1.00 93.12 98 LYS A O 1
ATOM 742 N N . TYR A 1 99 ? 8.486 -9.659 17.144 1.00 88.06 99 TYR A N 1
ATOM 743 C CA . TYR A 1 99 ? 7.629 -8.841 17.990 1.00 88.06 99 TYR A CA 1
ATOM 744 C C . TYR A 1 99 ? 7.254 -9.672 19.216 1.00 88.06 99 TYR A C 1
ATOM 746 O O . TYR A 1 99 ? 6.959 -10.860 19.068 1.00 88.06 99 TYR A O 1
ATOM 754 N N . ASP A 1 100 ? 7.325 -9.083 20.403 1.00 88.19 100 ASP A N 1
ATOM 755 C CA . ASP A 1 100 ? 6.878 -9.695 21.655 1.00 88.19 100 ASP A CA 1
ATOM 756 C C . ASP A 1 100 ? 5.797 -8.826 22.299 1.00 88.19 100 ASP A C 1
ATOM 758 O O . ASP A 1 100 ? 6.080 -7.754 22.838 1.00 88.19 100 ASP A O 1
ATOM 762 N N . ASP A 1 101 ? 4.555 -9.313 22.265 1.00 82.69 101 ASP A N 1
ATOM 763 C CA . ASP A 1 101 ? 3.398 -8.623 22.835 1.00 82.69 101 ASP A CA 1
ATOM 764 C C . ASP A 1 101 ? 3.614 -8.249 24.309 1.00 82.69 101 ASP A C 1
ATOM 766 O O . ASP A 1 101 ? 3.214 -7.170 24.731 1.00 82.69 101 ASP A O 1
ATOM 770 N N . ASN A 1 102 ? 4.309 -9.070 25.102 1.00 79.88 102 ASN A N 1
ATOM 771 C CA . ASN A 1 102 ? 4.457 -8.816 26.540 1.00 79.88 102 ASN A CA 1
ATOM 772 C C . ASN A 1 102 ? 5.377 -7.630 26.854 1.00 79.88 102 ASN A C 1
ATOM 774 O O . ASN A 1 102 ? 5.265 -7.020 27.917 1.00 79.88 102 ASN A O 1
ATOM 778 N N . THR A 1 103 ? 6.319 -7.325 25.961 1.00 81.06 103 THR A N 1
ATOM 779 C CA . THR A 1 103 ? 7.372 -6.329 26.209 1.00 81.06 103 THR A CA 1
ATOM 780 C C . THR A 1 103 ? 7.269 -5.112 25.294 1.00 81.06 103 THR A C 1
ATOM 782 O O . THR A 1 103 ? 7.687 -4.011 25.672 1.00 81.06 103 THR A O 1
ATOM 785 N N . GLU A 1 104 ? 6.686 -5.275 24.108 1.00 83.44 104 GLU A N 1
ATOM 786 C CA . GLU A 1 104 ? 6.587 -4.229 23.094 1.00 83.44 104 GLU A CA 1
ATOM 787 C C . GLU A 1 104 ? 5.189 -3.617 22.993 1.00 83.44 104 GLU A C 1
ATOM 789 O O . GLU A 1 104 ? 5.075 -2.456 22.575 1.00 83.44 104 GLU A O 1
ATOM 794 N N . PHE A 1 105 ? 4.137 -4.329 23.418 1.00 77.44 105 PHE A N 1
ATOM 795 C CA . PHE A 1 105 ? 2.806 -3.739 23.507 1.00 77.44 105 PHE A CA 1
ATOM 796 C C . PHE A 1 105 ? 2.804 -2.637 24.564 1.00 77.44 105 PHE A C 1
ATOM 798 O O . PHE A 1 105 ? 3.163 -2.823 25.728 1.00 77.44 105 PHE A O 1
ATOM 805 N N . LYS A 1 106 ? 2.399 -1.440 24.149 1.00 78.38 106 LYS A N 1
ATOM 806 C CA . LYS A 1 106 ? 2.281 -0.288 25.036 1.00 78.38 106 LYS A CA 1
ATOM 807 C C . LYS A 1 106 ? 0.945 0.369 24.779 1.00 78.38 106 LYS A C 1
ATOM 809 O O . LYS A 1 106 ? 0.767 0.982 23.731 1.00 78.38 106 LYS A O 1
ATOM 814 N N . ILE A 1 107 ? 0.069 0.308 25.778 1.00 72.25 107 ILE A N 1
ATOM 815 C CA . ILE A 1 107 ? -1.201 1.035 25.780 1.00 72.25 107 ILE A CA 1
ATOM 816 C C . ILE A 1 107 ? -0.932 2.501 25.419 1.00 72.25 107 ILE A C 1
ATOM 818 O O . ILE A 1 107 ? -0.032 3.138 25.988 1.00 72.25 107 ILE A O 1
ATOM 822 N N . ASP A 1 108 ? -1.678 3.040 24.450 1.00 73.25 108 ASP A N 1
ATOM 823 C CA . ASP A 1 108 ? -1.553 4.456 24.128 1.00 73.25 108 ASP A CA 1
ATOM 824 C C . ASP A 1 108 ? -2.075 5.273 25.305 1.00 73.25 108 ASP A C 1
ATOM 826 O O . ASP A 1 108 ? -3.237 5.173 25.691 1.00 73.25 108 ASP A O 1
ATOM 830 N N . ARG A 1 109 ? -1.234 6.155 25.845 1.00 76.31 109 ARG A N 1
ATOM 831 C CA . ARG A 1 109 ? -1.669 7.095 26.885 1.00 76.31 109 ARG A CA 1
ATOM 832 C C . ARG A 1 109 ? -2.709 8.091 26.365 1.00 76.31 109 ARG A C 1
ATOM 834 O O . ARG A 1 109 ? -3.295 8.816 27.165 1.00 76.31 109 ARG A O 1
ATOM 841 N N . LYS A 1 110 ? -2.878 8.199 25.044 1.00 84.50 110 LYS A N 1
ATOM 842 C CA . LYS A 1 110 ? -3.800 9.142 24.410 1.00 84.50 110 LYS A CA 1
ATOM 843 C C . LYS A 1 110 ? -5.201 8.579 24.212 1.00 84.50 110 LYS A C 1
ATOM 845 O O . LYS A 1 110 ? -6.135 9.376 24.230 1.00 84.50 110 LYS A O 1
ATOM 850 N N . GLY A 1 111 ? -5.357 7.266 24.053 1.00 90.69 111 GLY A N 1
ATOM 851 C CA . GLY A 1 111 ? -6.654 6.675 23.742 1.00 90.69 111 GLY A CA 1
ATOM 852 C C . GLY A 1 111 ? -6.590 5.423 22.872 1.00 90.69 111 GLY A C 1
ATOM 853 O O . GLY A 1 111 ? -5.520 4.892 22.597 1.00 90.69 111 GLY A O 1
ATOM 854 N N . TYR A 1 112 ? -7.744 4.965 22.403 1.00 92.31 112 TYR A N 1
ATOM 855 C CA . TYR A 1 112 ? -7.868 3.783 21.547 1.00 92.31 112 TYR A CA 1
ATOM 856 C C . TYR A 1 112 ? -8.937 3.982 20.474 1.00 92.31 112 TYR A C 1
ATOM 858 O O . TYR A 1 112 ? -9.781 4.877 20.565 1.00 92.31 112 TYR A O 1
ATOM 866 N N . PHE A 1 113 ? -8.886 3.147 19.438 1.00 95.94 113 PHE A N 1
ATOM 867 C CA . PHE A 1 113 ? -9.882 3.145 18.374 1.00 95.94 113 PHE A CA 1
ATOM 868 C C . PHE A 1 113 ? -10.875 2.005 18.563 1.00 95.94 113 PHE A C 1
ATOM 870 O O . PHE A 1 113 ? -10.492 0.878 18.871 1.00 95.94 113 PHE A O 1
ATOM 877 N N . LEU A 1 114 ? -12.143 2.313 18.319 1.00 97.25 114 LEU A N 1
ATOM 878 C CA . LEU A 1 114 ? -13.210 1.338 18.160 1.00 97.25 114 LEU A CA 1
ATOM 879 C C . LEU A 1 114 ? -13.650 1.350 16.704 1.00 97.25 114 LEU A C 1
ATOM 881 O O . LEU A 1 114 ? -13.974 2.413 16.167 1.00 97.25 114 LEU A O 1
ATOM 885 N N . ILE A 1 115 ? -13.659 0.181 16.074 1.00 98.25 115 ILE A N 1
ATOM 886 C CA . ILE A 1 115 ? -14.007 0.023 14.665 1.00 98.25 115 ILE A CA 1
ATOM 887 C C . ILE A 1 115 ? -15.256 -0.843 14.562 1.00 98.25 115 ILE A C 1
ATOM 889 O O . ILE A 1 115 ? -15.375 -1.890 15.194 1.00 98.25 115 ILE A O 1
ATOM 893 N N . ARG A 1 116 ? -16.200 -0.406 13.731 1.00 96.56 116 ARG A N 1
ATOM 894 C CA . ARG A 1 116 ? -17.414 -1.152 13.418 1.00 96.56 116 ARG A CA 1
ATOM 895 C C . ARG A 1 116 ? -17.656 -1.163 11.920 1.00 96.56 116 ARG A C 1
ATOM 897 O O . ARG A 1 116 ? -17.538 -0.137 11.251 1.00 96.56 116 ARG A O 1
ATOM 904 N N . VAL A 1 117 ? -18.071 -2.314 11.404 1.00 97.56 117 VAL A N 1
ATOM 905 C CA . VAL A 1 117 ? -18.637 -2.432 10.060 1.00 97.56 117 VAL A CA 1
ATOM 906 C C . VAL A 1 117 ? -20.152 -2.291 10.157 1.00 97.56 117 VAL A C 1
ATOM 908 O O . VAL A 1 117 ? -20.812 -3.014 10.896 1.00 97.56 117 VAL A O 1
ATOM 911 N N . ASN A 1 118 ? -20.710 -1.334 9.423 1.00 96.00 118 ASN A N 1
ATOM 912 C CA . ASN A 1 118 ? -22.145 -1.139 9.295 1.00 96.00 118 ASN A CA 1
ATOM 913 C C . ASN A 1 118 ? -22.593 -1.655 7.927 1.00 96.00 118 ASN A C 1
ATOM 915 O O . ASN A 1 118 ? -22.478 -0.963 6.912 1.00 96.00 118 ASN A O 1
ATOM 919 N N . GLU A 1 119 ? -23.100 -2.885 7.904 1.00 92.69 119 GLU A N 1
ATOM 920 C CA . GLU A 1 119 ? -23.537 -3.554 6.676 1.00 92.69 119 GLU A CA 1
ATOM 921 C C . GLU A 1 119 ? -24.714 -2.829 6.016 1.00 92.69 119 GLU A C 1
ATOM 923 O O . GLU A 1 119 ? -24.713 -2.621 4.801 1.00 92.69 119 GLU A O 1
ATOM 928 N N . ARG A 1 120 ? -25.664 -2.334 6.824 1.00 94.12 120 ARG A N 1
ATOM 929 C CA . ARG A 1 120 ? -26.860 -1.621 6.344 1.00 94.12 120 ARG A CA 1
ATOM 930 C C . ARG A 1 120 ? -26.510 -0.379 5.535 1.00 94.12 120 ARG A C 1
ATOM 932 O O . ARG A 1 120 ? -27.158 -0.099 4.533 1.00 94.12 120 ARG A O 1
ATOM 939 N N . THR A 1 121 ? -25.506 0.380 5.971 1.00 95.88 121 THR A N 1
ATOM 940 C CA . THR A 1 121 ? -25.051 1.584 5.255 1.00 95.88 121 THR A CA 1
ATOM 941 C C . THR A 1 121 ? -23.866 1.308 4.330 1.00 95.88 121 THR A C 1
ATOM 943 O O . THR A 1 121 ? -23.462 2.185 3.562 1.00 95.88 121 THR A O 1
ATOM 946 N N . SER A 1 122 ? -23.307 0.094 4.371 1.00 95.56 122 SER A N 1
ATOM 947 C CA . SER A 1 122 ? -22.063 -0.278 3.696 1.00 95.56 122 SER A CA 1
ATOM 948 C C . SER A 1 122 ? -20.932 0.720 3.980 1.00 95.56 122 SER A C 1
ATOM 950 O O . SER A 1 122 ? -20.292 1.264 3.062 1.00 95.56 122 SER A O 1
ATOM 952 N N . ARG A 1 123 ? -20.718 0.992 5.272 1.00 98.06 123 ARG A N 1
ATOM 953 C CA . ARG A 1 123 ? -19.689 1.901 5.795 1.00 98.06 123 ARG A CA 1
ATOM 954 C C . ARG A 1 123 ? -18.888 1.243 6.914 1.00 98.06 123 ARG A C 1
ATOM 956 O O . ARG A 1 123 ? -19.378 0.370 7.619 1.00 98.06 123 ARG A O 1
ATOM 963 N N . ILE A 1 124 ? -17.662 1.717 7.079 1.00 98.56 124 ILE A N 1
ATOM 964 C CA . ILE A 1 124 ? -16.817 1.474 8.242 1.00 98.56 124 ILE A CA 1
ATOM 965 C C . ILE A 1 124 ? -16.901 2.728 9.107 1.00 98.56 124 ILE A C 1
ATOM 967 O O . ILE A 1 124 ? -16.752 3.849 8.611 1.00 98.56 124 ILE A O 1
ATOM 971 N N . GLU A 1 125 ? -17.149 2.530 10.389 1.00 98.38 125 GLU A N 1
ATOM 972 C CA . GLU A 1 125 ? -17.256 3.575 11.395 1.00 98.38 125 GLU A CA 1
ATOM 973 C C . GLU A 1 125 ? -16.113 3.407 12.391 1.00 98.38 125 GLU A C 1
ATOM 975 O O . GLU A 1 125 ? -15.888 2.314 12.907 1.00 98.38 125 GLU A O 1
ATOM 980 N N . VAL A 1 126 ? -15.391 4.491 12.655 1.00 98.38 126 VAL A N 1
ATOM 981 C CA . VAL A 1 126 ? -14.281 4.521 13.605 1.00 98.38 126 VAL A CA 1
ATOM 982 C C . VAL A 1 126 ? -14.558 5.584 14.644 1.00 98.38 126 VAL A C 1
ATOM 984 O O . VAL A 1 126 ? -14.831 6.730 14.290 1.00 98.38 126 VAL A O 1
ATOM 987 N N . ALA A 1 127 ? -14.446 5.225 15.915 1.00 98.00 127 ALA A N 1
ATOM 988 C CA . ALA A 1 127 ? -14.437 6.169 17.019 1.00 98.00 127 ALA A CA 1
ATOM 989 C C . ALA A 1 127 ? -13.048 6.196 17.661 1.00 98.00 127 ALA A C 1
ATOM 991 O O . ALA A 1 127 ? -12.433 5.147 17.836 1.00 98.00 127 ALA A O 1
ATOM 992 N N . PHE A 1 128 ? -12.564 7.384 18.017 1.00 97.19 128 PHE A N 1
ATOM 993 C CA . PHE A 1 128 ? -11.401 7.545 18.884 1.00 97.19 128 PHE A CA 1
ATOM 994 C C . PHE A 1 128 ? -11.881 7.894 20.291 1.00 97.19 128 PHE A C 1
ATOM 996 O O . PHE A 1 128 ? -12.547 8.917 20.489 1.00 97.19 128 PHE A O 1
ATOM 1003 N N . CYS A 1 129 ? -11.548 7.036 21.249 1.00 95.19 129 CYS A N 1
ATOM 1004 C CA . CYS A 1 129 ? -11.824 7.239 22.663 1.00 95.19 129 CYS A CA 1
ATOM 1005 C C . CYS A 1 129 ? -10.566 7.765 23.346 1.00 95.19 129 CYS A C 1
ATOM 1007 O O . CYS A 1 129 ? -9.502 7.175 23.171 1.00 95.19 129 CYS A O 1
ATOM 1009 N N . ASN A 1 130 ? -10.672 8.847 24.117 1.00 92.25 130 ASN A N 1
ATOM 1010 C CA . ASN A 1 130 ? -9.557 9.325 24.934 1.00 92.25 130 ASN A CA 1
ATOM 1011 C C . ASN A 1 130 ? -9.311 8.379 26.134 1.00 92.25 130 ASN A C 1
ATOM 1013 O O . ASN A 1 130 ? -10.003 7.378 26.328 1.00 92.25 130 ASN A O 1
ATOM 1017 N N . LYS A 1 131 ? -8.308 8.698 26.956 1.00 88.69 131 LYS A N 1
ATOM 1018 C CA . LYS A 1 131 ? -7.969 7.945 28.179 1.00 88.69 131 LYS A CA 1
ATOM 1019 C C . LYS A 1 131 ? -9.106 7.867 29.214 1.00 88.69 131 LYS A C 1
ATOM 1021 O O . LYS A 1 131 ? -9.082 6.980 30.055 1.00 88.69 131 LYS A O 1
ATOM 1026 N N . ASP A 1 132 ? -10.061 8.791 29.145 1.00 91.81 132 ASP A N 1
ATOM 1027 C CA . ASP A 1 132 ? -11.209 8.894 30.048 1.00 91.81 132 ASP A CA 1
ATOM 1028 C C . ASP A 1 132 ? -12.438 8.165 29.455 1.00 91.81 132 ASP A C 1
ATOM 1030 O O . ASP A 1 132 ? -13.557 8.309 29.934 1.00 91.81 132 ASP A O 1
ATOM 1034 N N . HIS A 1 133 ? -12.220 7.350 28.411 1.00 91.38 133 HIS A N 1
ATOM 1035 C CA . HIS A 1 133 ? -13.226 6.580 27.671 1.00 91.38 133 HIS A CA 1
ATOM 1036 C C . HIS A 1 133 ? -14.278 7.428 26.936 1.00 91.38 133 HIS A C 1
ATOM 1038 O O . HIS A 1 133 ? -15.309 6.913 26.497 1.00 91.38 133 HIS A O 1
ATOM 1044 N N . GLU A 1 134 ? -14.000 8.712 26.716 1.00 95.19 134 GLU A N 1
ATOM 1045 C CA . GLU A 1 134 ? -14.888 9.611 25.988 1.00 95.19 134 GLU A CA 1
ATOM 1046 C C . GLU A 1 134 ? -14.601 9.554 24.487 1.00 95.19 134 GLU A C 1
ATOM 1048 O O . GLU A 1 134 ? -13.454 9.683 24.045 1.00 95.19 134 GLU A O 1
ATOM 1053 N N . ILE A 1 135 ? -15.653 9.413 23.677 1.00 96.75 135 ILE A N 1
ATOM 1054 C CA . ILE A 1 135 ? -15.527 9.487 22.220 1.00 96.75 135 ILE A CA 1
ATOM 1055 C C . ILE A 1 135 ? -15.279 10.943 21.821 1.00 96.75 135 ILE A C 1
ATOM 1057 O O . ILE A 1 135 ? -16.192 11.765 21.847 1.00 96.75 135 ILE A O 1
ATOM 1061 N N . THR A 1 136 ? -14.055 11.245 21.401 1.00 96.50 136 THR A N 1
ATOM 1062 C CA . THR A 1 136 ? -13.631 12.604 21.015 1.00 96.50 136 THR A CA 1
ATOM 1063 C C . THR A 1 136 ? -13.654 12.828 19.505 1.00 96.50 136 THR A C 1
ATOM 1065 O O . THR A 1 136 ? -13.670 13.967 19.049 1.00 96.50 136 THR A O 1
ATOM 1068 N N . LEU A 1 137 ? -13.695 11.752 18.714 1.00 97.81 137 LEU A N 1
ATOM 1069 C CA . LEU A 1 137 ? -13.812 11.816 17.260 1.00 97.81 137 LEU A CA 1
ATOM 1070 C C . LEU A 1 137 ? -14.570 10.597 16.727 1.00 97.81 137 LEU A C 1
ATOM 1072 O O . LEU A 1 137 ? -14.352 9.475 17.184 1.00 97.81 137 LEU A O 1
ATOM 1076 N N . LYS A 1 138 ? -15.409 10.811 15.708 1.00 98.19 138 LYS A N 1
ATOM 1077 C CA . LYS A 1 138 ? -15.991 9.751 14.875 1.00 98.19 138 LYS A CA 1
ATOM 1078 C C . LYS A 1 138 ? -15.697 10.023 13.405 1.00 98.19 138 LYS A C 1
ATOM 1080 O O . LYS A 1 138 ? -15.959 11.118 12.917 1.00 98.19 138 LYS A O 1
ATOM 1085 N N . VAL A 1 139 ? -15.198 9.020 12.692 1.00 98.56 139 VAL A N 1
ATOM 1086 C CA . VAL A 1 139 ? -14.930 9.075 11.250 1.00 98.56 139 VAL A CA 1
ATOM 1087 C C . VAL A 1 139 ? -15.648 7.918 10.572 1.00 98.56 139 VAL A C 1
ATOM 1089 O O . VAL A 1 139 ? -15.502 6.765 10.967 1.00 98.56 139 VAL A O 1
ATOM 1092 N N . ILE A 1 140 ? -16.426 8.229 9.538 1.00 98.50 140 ILE A N 1
ATOM 1093 C CA . ILE A 1 140 ? -17.215 7.253 8.784 1.00 98.50 140 ILE A CA 1
ATOM 1094 C C . ILE A 1 140 ? -16.748 7.289 7.335 1.00 98.50 140 ILE A C 1
ATOM 1096 O O . ILE A 1 140 ? -16.653 8.356 6.729 1.00 98.50 140 ILE A O 1
ATOM 1100 N N . GLY A 1 141 ? -16.471 6.126 6.756 1.00 97.88 141 GLY A N 1
ATOM 1101 C CA . GLY A 1 141 ? -15.998 6.034 5.380 1.00 97.88 141 GLY A CA 1
ATOM 1102 C C . GLY A 1 141 ? -16.255 4.671 4.761 1.00 97.88 141 GLY A C 1
ATOM 1103 O O . GLY A 1 141 ? -16.822 3.779 5.384 1.00 97.88 141 GLY A O 1
ATOM 1104 N N . LYS A 1 142 ? -15.861 4.512 3.496 1.00 95.81 142 LYS A N 1
ATOM 1105 C CA . LYS A 1 142 ? -15.924 3.214 2.809 1.00 95.81 142 LYS A CA 1
ATOM 1106 C C . LYS A 1 142 ? -14.544 2.607 2.607 1.00 95.81 142 LYS A C 1
ATOM 1108 O O . LYS A 1 142 ? -14.412 1.403 2.753 1.00 95.81 142 LYS A O 1
ATOM 1113 N N . LYS A 1 143 ? -13.530 3.404 2.255 1.00 97.88 143 LYS A N 1
ATOM 1114 C CA . LYS A 1 143 ? -12.175 2.902 1.988 1.00 97.88 143 LYS A CA 1
ATOM 1115 C C . LYS A 1 143 ? -11.246 3.175 3.176 1.00 97.88 143 LYS A C 1
ATOM 1117 O O . LYS A 1 143 ? -11.319 4.269 3.735 1.00 97.88 143 LYS A O 1
ATOM 1122 N N . PRO A 1 144 ? -10.308 2.262 3.492 1.00 98.25 144 PRO A N 1
ATOM 1123 C CA . PRO A 1 144 ? -9.328 2.461 4.562 1.00 98.25 144 PRO A CA 1
ATOM 1124 C C . PRO A 1 144 ? -8.537 3.766 4.425 1.00 98.25 144 PRO A C 1
ATOM 1126 O O . PRO A 1 144 ? -8.448 4.525 5.385 1.00 98.25 144 PRO A O 1
ATOM 1129 N N . ILE A 1 145 ? -8.037 4.059 3.214 1.00 98.19 145 ILE A N 1
ATOM 1130 C CA . ILE A 1 145 ? -7.268 5.278 2.903 1.00 98.19 145 ILE A CA 1
ATOM 1131 C C . ILE A 1 145 ? -8.022 6.558 3.252 1.00 98.19 145 ILE A C 1
ATOM 1133 O O . ILE A 1 145 ? -7.425 7.464 3.821 1.00 98.19 145 ILE A O 1
ATOM 1137 N N . ASP A 1 146 ? -9.324 6.627 2.973 1.00 98.44 146 ASP A N 1
ATOM 1138 C CA . ASP A 1 146 ? -10.122 7.823 3.252 1.00 98.44 146 ASP A CA 1
ATOM 1139 C C . ASP A 1 146 ? -10.216 8.063 4.767 1.00 98.44 146 ASP A C 1
ATOM 1141 O O . ASP A 1 146 ? -10.119 9.199 5.239 1.00 98.44 146 ASP A O 1
ATOM 1145 N N . ILE A 1 147 ? -10.356 6.975 5.529 1.00 98.56 147 ILE A N 1
ATOM 1146 C CA . ILE A 1 147 ? -10.545 6.994 6.978 1.00 98.56 147 ILE A CA 1
ATOM 1147 C C . ILE A 1 147 ? -9.234 7.335 7.687 1.00 98.56 147 ILE A C 1
ATOM 1149 O O . ILE A 1 147 ? -9.172 8.355 8.375 1.00 98.56 147 ILE A O 1
ATOM 1153 N N . TYR A 1 148 ? -8.163 6.551 7.494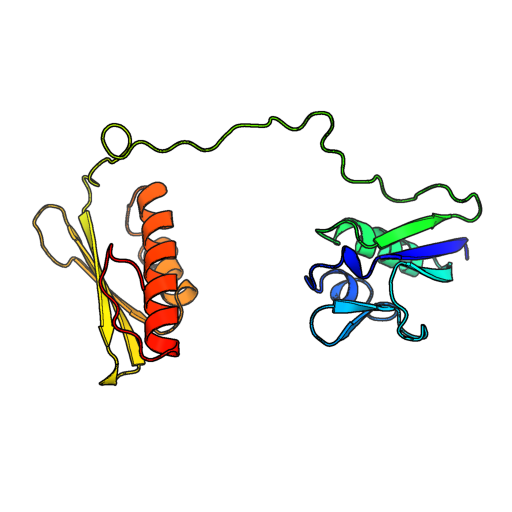 1.00 97.81 148 TYR A N 1
ATOM 1154 C CA . TYR A 1 148 ? -6.913 6.818 8.213 1.00 97.81 148 TYR A CA 1
ATOM 1155 C C . TYR A 1 148 ? -6.270 8.133 7.767 1.00 97.81 148 TYR A C 1
ATOM 1157 O O . TYR A 1 148 ? -5.659 8.813 8.583 1.00 97.81 148 TYR A O 1
ATOM 1165 N N . HIS A 1 149 ? -6.424 8.550 6.503 1.00 98.12 149 HIS A N 1
ATOM 1166 C CA . HIS A 1 149 ? -5.921 9.854 6.070 1.00 98.12 149 HIS A CA 1
ATOM 1167 C C . HIS A 1 149 ? -6.687 10.993 6.750 1.00 98.12 149 HIS A C 1
ATOM 1169 O O . HIS A 1 149 ? -6.095 12.013 7.100 1.00 98.12 149 HIS A O 1
ATOM 1175 N N . THR A 1 150 ? -7.998 10.845 6.945 1.00 98.62 150 THR A N 1
ATOM 1176 C CA . THR A 1 150 ? -8.788 11.838 7.681 1.00 98.62 150 THR A CA 1
ATOM 1177 C C . THR A 1 150 ? -8.337 11.908 9.139 1.00 98.62 150 THR A C 1
ATOM 1179 O O . THR A 1 150 ? -7.964 12.984 9.590 1.00 98.62 150 THR A O 1
ATOM 1182 N N . ILE A 1 151 ? -8.235 10.769 9.828 1.00 97.94 151 ILE A N 1
ATOM 1183 C CA . ILE A 1 151 ? -7.793 10.698 11.232 1.00 97.94 151 ILE A CA 1
ATOM 1184 C C . ILE A 1 151 ? -6.379 11.280 11.415 1.00 97.94 151 ILE A C 1
ATOM 1186 O O . ILE A 1 151 ? -6.160 12.127 12.278 1.00 97.94 151 ILE A O 1
ATOM 1190 N N . LEU A 1 152 ? -5.412 10.846 10.601 1.00 96.94 152 LEU A N 1
ATOM 1191 C CA . LEU A 1 152 ? -3.996 11.167 10.809 1.00 96.94 152 LEU A CA 1
ATOM 1192 C C . LEU A 1 152 ? -3.595 12.541 10.265 1.00 96.94 152 LEU A C 1
ATOM 1194 O O . LEU A 1 152 ? -2.784 13.224 10.882 1.00 96.94 152 LEU A O 1
ATOM 1198 N N . ASN A 1 153 ? -4.137 12.954 9.114 1.00 97.31 153 ASN A N 1
ATOM 1199 C CA . ASN A 1 153 ? -3.649 14.147 8.414 1.00 97.31 153 ASN A CA 1
ATOM 1200 C C . ASN A 1 153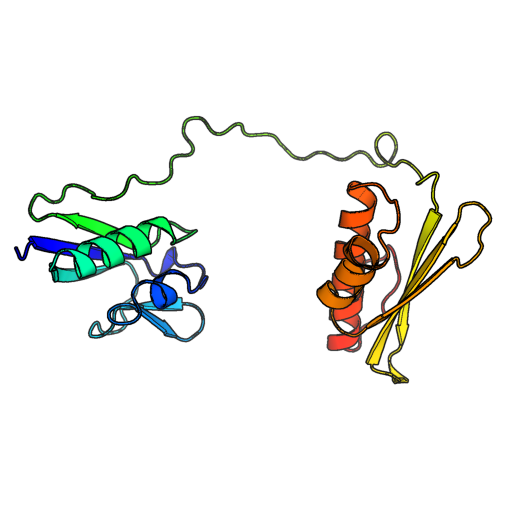 ? -4.607 15.338 8.495 1.00 97.31 153 ASN A C 1
ATOM 1202 O O . ASN A 1 153 ? -4.141 16.477 8.473 1.00 97.31 153 ASN A O 1
ATOM 1206 N N . LYS A 1 154 ? -5.925 15.100 8.557 1.00 97.62 154 LYS A N 1
ATOM 1207 C CA . LYS A 1 154 ? -6.922 16.182 8.650 1.00 97.62 154 LYS A CA 1
ATOM 1208 C C . LYS A 1 154 ? -7.209 16.530 10.106 1.00 97.62 154 LYS A C 1
ATOM 1210 O O . LYS A 1 154 ? -6.918 17.645 10.520 1.00 97.62 154 LYS A O 1
ATOM 1215 N N . GLU A 1 155 ? -7.660 15.542 10.875 1.00 97.50 155 GLU A N 1
ATOM 1216 C CA . GLU A 1 155 ? -7.965 15.686 12.305 1.00 97.50 155 GLU A CA 1
ATOM 1217 C C . GLU A 1 155 ? -6.703 15.663 13.176 1.00 97.50 155 GLU A C 1
ATOM 1219 O O . GLU A 1 155 ? -6.719 16.128 14.311 1.00 97.50 155 GLU A O 1
ATOM 1224 N N . LYS A 1 156 ? -5.587 15.153 12.633 1.00 95.75 156 LYS A N 1
ATOM 1225 C CA . LYS A 1 156 ? -4.268 15.128 13.285 1.00 95.75 156 LYS A CA 1
ATOM 1226 C C . LYS A 1 156 ? -4.310 14.490 14.676 1.00 95.75 156 LYS A C 1
ATOM 1228 O O . LYS A 1 156 ? -3.652 14.972 15.600 1.00 95.75 156 LYS A O 1
ATOM 1233 N N . VAL A 1 157 ? -5.072 13.400 14.821 1.00 93.62 157 VAL A N 1
ATOM 1234 C CA . VAL A 1 157 ? -5.212 12.703 16.105 1.00 93.62 157 VAL A CA 1
ATOM 1235 C C . VAL A 1 157 ? -3.826 12.249 16.583 1.00 93.62 157 VAL A C 1
ATOM 1237 O O . VAL A 1 157 ? -3.143 11.513 15.862 1.00 93.62 157 VAL A O 1
ATOM 1240 N N . PRO A 1 158 ? -3.376 12.684 17.774 1.00 89.12 158 PRO A N 1
ATOM 1241 C CA . PRO A 1 158 ? -2.021 12.430 18.236 1.00 89.12 158 PRO A CA 1
ATOM 1242 C C . PRO A 1 158 ? -1.901 10.997 18.759 1.00 89.12 158 PRO A C 1
ATOM 1244 O O . PRO A 1 158 ? -2.133 10.742 19.937 1.00 89.12 158 PRO A O 1
ATOM 1247 N N . ILE A 1 159 ? -1.518 10.070 17.882 1.00 89.50 159 ILE A N 1
ATOM 1248 C CA . ILE A 1 159 ? -1.295 8.656 18.210 1.00 89.50 159 ILE A CA 1
ATOM 1249 C C . ILE A 1 159 ? 0.124 8.217 17.859 1.00 89.50 159 ILE A C 1
ATOM 1251 O O . ILE A 1 159 ? 0.818 8.840 17.048 1.00 89.50 159 ILE A O 1
ATOM 1255 N N . ARG A 1 160 ? 0.567 7.110 18.452 1.00 89.56 160 ARG A N 1
ATOM 1256 C CA . ARG A 1 160 ? 1.864 6.512 18.125 1.00 89.56 160 ARG A CA 1
ATOM 1257 C C . ARG A 1 160 ? 1.874 5.844 16.740 1.00 89.56 160 ARG A C 1
ATOM 1259 O O . ARG A 1 160 ? 0.840 5.495 16.174 1.00 89.56 160 ARG A O 1
ATOM 1266 N N . LYS A 1 161 ? 3.075 5.647 16.183 1.00 91.81 161 LYS A N 1
ATOM 1267 C CA . LYS A 1 161 ? 3.274 5.084 14.829 1.00 91.81 161 LYS A CA 1
ATOM 1268 C C . LYS A 1 161 ? 2.819 3.627 14.706 1.00 91.81 161 LYS A C 1
ATOM 1270 O O . LYS A 1 161 ? 2.281 3.248 13.672 1.00 91.81 161 LYS A O 1
ATOM 1275 N N . ASP A 1 162 ? 3.039 2.831 15.744 1.00 89.38 162 ASP A N 1
ATOM 1276 C CA . ASP A 1 162 ? 2.541 1.458 15.873 1.00 89.38 162 ASP A CA 1
ATOM 1277 C C . ASP A 1 162 ? 1.007 1.418 15.855 1.00 89.38 162 ASP A C 1
ATOM 1279 O O . ASP A 1 162 ? 0.433 0.650 15.086 1.00 89.38 162 ASP A O 1
ATOM 1283 N N . HIS A 1 163 ? 0.334 2.317 16.577 1.00 89.75 163 HIS A N 1
ATOM 1284 C CA . HIS A 1 163 ? -1.131 2.423 16.532 1.00 89.75 163 HIS A CA 1
ATOM 1285 C C . HIS A 1 163 ? -1.666 2.937 15.193 1.00 89.75 163 HIS A C 1
ATOM 1287 O O . HIS A 1 163 ? -2.709 2.478 14.736 1.00 89.75 163 HIS A O 1
ATOM 1293 N N . ALA A 1 164 ? -0.943 3.830 14.513 1.00 94.06 164 ALA A N 1
ATOM 1294 C CA . ALA A 1 164 ? -1.287 4.225 13.148 1.00 94.06 164 ALA A CA 1
ATOM 1295 C C . ALA A 1 164 ? -1.190 3.040 12.166 1.00 94.06 164 ALA A C 1
ATOM 1297 O O . ALA A 1 164 ? -2.046 2.889 11.292 1.00 94.06 164 ALA A O 1
ATOM 1298 N N . ALA A 1 165 ? -0.180 2.176 12.324 1.00 94.50 165 ALA A N 1
ATOM 1299 C CA . ALA A 1 165 ? -0.038 0.958 11.528 1.00 94.50 165 ALA A CA 1
ATOM 1300 C C . ALA A 1 165 ? -1.139 -0.070 11.845 1.00 94.50 165 ALA A C 1
ATOM 1302 O O . ALA A 1 165 ? -1.746 -0.614 10.921 1.00 94.50 165 ALA A O 1
ATOM 1303 N N . TYR A 1 166 ? -1.441 -0.281 13.130 1.00 93.25 166 TYR A N 1
ATOM 1304 C CA . TYR A 1 166 ? -2.551 -1.116 13.596 1.00 93.25 166 TYR A CA 1
ATOM 1305 C C . TYR A 1 166 ? -3.894 -0.643 13.026 1.00 93.25 166 TYR A C 1
ATOM 1307 O O . TYR A 1 166 ? -4.622 -1.437 12.435 1.00 93.25 166 TYR A O 1
ATOM 1315 N N . LEU A 1 167 ? -4.181 0.662 13.101 1.00 96.31 167 LEU A N 1
ATOM 1316 C CA . LEU A 1 167 ? -5.393 1.254 12.538 1.00 96.31 167 LEU A CA 1
ATOM 1317 C C . LEU A 1 167 ? -5.500 0.957 11.036 1.00 96.31 167 LEU A C 1
ATOM 1319 O O . LEU A 1 167 ? -6.555 0.555 10.557 1.00 96.31 167 LEU A O 1
ATOM 1323 N N . GLY A 1 168 ? -4.403 1.098 10.287 1.00 97.62 168 GLY A N 1
ATOM 1324 C CA . GLY A 1 168 ? -4.367 0.737 8.869 1.00 97.62 168 GLY A CA 1
ATOM 1325 C C . GLY A 1 168 ? -4.686 -0.743 8.613 1.00 97.62 168 GLY A C 1
ATOM 1326 O O . GLY A 1 168 ? -5.466 -1.046 7.707 1.00 97.62 168 GLY A O 1
ATOM 1327 N N . ARG A 1 169 ? -4.120 -1.653 9.422 1.00 97.31 169 ARG A N 1
ATOM 1328 C CA . ARG A 1 169 ? -4.363 -3.105 9.348 1.00 97.31 169 ARG A CA 1
ATOM 1329 C C . ARG A 1 169 ? -5.832 -3.437 9.602 1.00 97.31 169 ARG A C 1
ATOM 1331 O O . ARG A 1 169 ? -6.460 -4.088 8.769 1.00 97.31 169 ARG A O 1
ATOM 1338 N N . GLU A 1 170 ? -6.388 -2.942 10.702 1.00 98.06 170 GLU A N 1
ATOM 1339 C CA . GLU A 1 170 ? -7.777 -3.201 11.086 1.00 98.06 170 GLU A CA 1
ATOM 1340 C C . GLU A 1 170 ? -8.776 -2.600 10.097 1.00 98.06 170 GLU A C 1
ATOM 1342 O O . GLU A 1 170 ? -9.748 -3.253 9.728 1.00 98.06 170 GLU A O 1
ATOM 1347 N N . LEU A 1 171 ? -8.514 -1.401 9.570 1.00 98.50 171 LEU A N 1
ATOM 1348 C CA . LEU A 1 171 ? -9.368 -0.810 8.539 1.00 98.50 171 LEU A CA 1
ATOM 1349 C C . LEU A 1 171 ? -9.361 -1.622 7.247 1.00 98.50 171 LEU A C 1
ATOM 1351 O O . LEU A 1 171 ? -10.404 -1.769 6.609 1.00 98.50 171 LEU A O 1
ATOM 1355 N N . GLN A 1 172 ? -8.206 -2.158 6.846 1.00 98.38 172 GLN A N 1
ATOM 1356 C CA . GLN A 1 172 ? -8.119 -3.029 5.677 1.00 98.38 172 GLN A CA 1
ATOM 1357 C C . GLN A 1 172 ? -8.882 -4.344 5.896 1.00 98.38 172 GLN A C 1
ATOM 1359 O O . GLN A 1 172 ? -9.558 -4.799 4.969 1.00 98.38 172 GLN A O 1
ATOM 1364 N N . LYS A 1 173 ? -8.823 -4.906 7.112 1.00 98.38 173 LYS A N 1
ATOM 1365 C CA . LYS A 1 173 ? -9.605 -6.074 7.542 1.00 98.38 173 LYS A CA 1
ATOM 1366 C C . LYS A 1 173 ? -11.108 -5.779 7.471 1.00 98.38 173 LYS A C 1
ATOM 1368 O O . LYS A 1 173 ? -11.828 -6.444 6.731 1.00 98.38 173 LYS A O 1
ATOM 1373 N N . ALA A 1 174 ? -11.560 -4.699 8.107 1.00 98.12 174 ALA A N 1
ATOM 1374 C CA . ALA A 1 174 ? -12.950 -4.239 8.079 1.00 98.12 174 ALA A CA 1
ATOM 1375 C C . ALA A 1 174 ? -13.467 -4.000 6.650 1.00 98.12 174 ALA A C 1
ATOM 1377 O O . ALA A 1 174 ? -14.582 -4.389 6.306 1.00 98.12 174 ALA A O 1
ATOM 1378 N N . TYR A 1 175 ? -12.645 -3.404 5.781 1.00 98.38 175 TYR A N 1
ATOM 1379 C CA . TYR A 1 175 ? -12.991 -3.200 4.375 1.00 98.38 175 TYR A CA 1
ATOM 1380 C C . TYR A 1 175 ? -13.148 -4.510 3.608 1.00 98.38 175 TYR A C 1
ATOM 1382 O O . TYR A 1 175 ? -14.085 -4.649 2.819 1.00 98.38 175 TYR A O 1
ATOM 1390 N N . PHE A 1 176 ? -12.241 -5.464 3.823 1.00 97.88 176 PHE A N 1
ATOM 1391 C CA . PHE A 1 176 ? -12.329 -6.770 3.186 1.00 97.88 176 PHE A CA 1
ATOM 1392 C C . PHE A 1 176 ? -13.582 -7.516 3.646 1.00 97.88 176 PHE A C 1
ATOM 1394 O O . PHE A 1 176 ? -14.354 -7.949 2.789 1.00 97.88 176 PHE A O 1
ATOM 1401 N N . ALA A 1 177 ? -13.829 -7.558 4.957 1.00 97.25 177 ALA A N 1
ATOM 1402 C CA . ALA A 1 177 ? -15.015 -8.165 5.547 1.00 97.25 177 ALA A CA 1
ATOM 1403 C C . ALA A 1 177 ? -16.303 -7.578 4.959 1.00 97.25 177 ALA A C 1
ATOM 1405 O O . ALA A 1 177 ? -17.105 -8.308 4.378 1.00 97.25 177 ALA A O 1
ATOM 1406 N N . LEU A 1 178 ? -16.426 -6.246 4.951 1.00 96.38 178 LEU A N 1
ATOM 1407 C CA . LEU A 1 178 ? -17.562 -5.550 4.346 1.00 96.38 178 LEU A CA 1
ATOM 1408 C C . LEU A 1 178 ? -17.720 -5.874 2.851 1.00 96.38 178 LEU A C 1
ATOM 1410 O O . LEU A 1 178 ? -18.833 -6.039 2.364 1.00 96.38 178 LEU A O 1
ATOM 1414 N N . SER A 1 179 ? -16.617 -5.966 2.099 1.00 96.06 179 SER A N 1
ATOM 1415 C CA . SER A 1 179 ? -16.659 -6.262 0.658 1.00 96.06 179 SER A CA 1
ATOM 1416 C C . SER A 1 179 ? -17.050 -7.706 0.329 1.00 96.06 179 SER A C 1
ATOM 1418 O O . SER A 1 179 ? -17.449 -7.987 -0.803 1.00 96.06 179 SER A O 1
ATOM 1420 N N . LYS A 1 180 ? -16.896 -8.617 1.294 1.00 96.19 180 LYS A N 1
ATOM 1421 C CA . LYS A 1 180 ? -17.157 -10.052 1.157 1.00 96.19 180 LYS A CA 1
ATOM 1422 C C . LYS A 1 180 ? -18.389 -10.521 1.929 1.00 96.19 180 LYS A C 1
ATOM 1424 O O . LYS A 1 180 ? -18.765 -11.673 1.760 1.00 96.19 180 LYS A O 1
ATOM 1429 N N . GLY A 1 181 ? -19.014 -9.646 2.718 1.00 94.31 181 GLY A N 1
ATOM 1430 C CA . GLY A 1 181 ? -20.106 -10.018 3.618 1.00 94.31 181 GLY A CA 1
ATOM 1431 C C . GLY A 1 181 ? -19.646 -10.961 4.732 1.00 94.31 181 GLY A C 1
ATOM 1432 O O . GLY A 1 181 ? -20.382 -11.870 5.094 1.00 94.31 181 GLY A O 1
ATOM 1433 N N . LEU A 1 182 ? -18.408 -10.799 5.211 1.00 95.69 182 LEU A N 1
ATOM 1434 C CA . LEU A 1 182 ? -17.875 -11.556 6.347 1.00 95.69 182 LEU A CA 1
ATOM 1435 C C . LEU A 1 182 ? -18.110 -10.783 7.644 1.00 95.69 182 LEU A C 1
ATOM 1437 O O . LEU A 1 182 ? -18.126 -9.549 7.641 1.00 95.69 182 LEU A O 1
ATOM 1441 N N . ASN A 1 183 ? -18.212 -11.513 8.753 1.00 94.62 183 ASN A N 1
ATOM 1442 C CA . ASN A 1 183 ? -18.307 -10.910 10.074 1.00 94.62 183 ASN A CA 1
ATOM 1443 C C . ASN A 1 183 ? -16.957 -10.296 10.470 1.00 94.62 183 ASN A C 1
ATOM 1445 O O . ASN A 1 183 ? -15.941 -10.985 10.496 1.00 94.62 183 ASN A O 1
ATOM 1449 N N . TYR A 1 184 ? -16.946 -9.002 10.781 1.00 97.62 184 TYR A N 1
ATOM 1450 C CA . TYR A 1 184 ? -15.763 -8.322 11.300 1.00 97.62 184 TYR A CA 1
ATOM 1451 C C . TYR A 1 184 ? -15.826 -8.264 12.822 1.00 97.62 184 TYR A C 1
ATOM 1453 O O . TYR A 1 184 ? -16.743 -7.658 13.381 1.00 97.62 184 TYR A O 1
ATOM 1461 N N . ILE A 1 185 ? -14.800 -8.805 13.473 1.00 96.88 185 ILE A N 1
ATOM 1462 C CA . ILE A 1 185 ? -14.534 -8.580 14.891 1.00 96.88 185 ILE A CA 1
ATOM 1463 C C . ILE A 1 185 ? -13.131 -7.968 15.005 1.00 96.88 185 ILE A C 1
ATOM 1465 O O . ILE A 1 185 ? -12.173 -8.415 14.367 1.00 96.88 185 ILE A O 1
ATOM 1469 N N . GLN A 1 186 ? -13.023 -6.871 15.755 1.00 94.69 186 GLN A N 1
ATOM 1470 C CA . GLN A 1 186 ? -11.739 -6.214 15.995 1.00 94.69 186 GLN A CA 1
ATOM 1471 C C . GLN A 1 186 ? -10.818 -7.172 16.762 1.00 94.69 186 GLN A C 1
ATOM 1473 O O . GLN A 1 186 ? -11.289 -7.923 17.607 1.00 94.69 186 GLN A O 1
ATOM 1478 N N . ASP A 1 187 ? -9.527 -7.172 16.424 1.00 92.69 187 ASP A N 1
ATOM 1479 C CA . ASP A 1 187 ? -8.493 -8.054 17.006 1.00 92.69 187 ASP A CA 1
ATOM 1480 C C . ASP A 1 187 ? -8.624 -9.570 16.741 1.00 92.69 187 ASP A C 1
ATOM 1482 O O . ASP A 1 187 ? -7.659 -10.295 16.958 1.00 92.69 187 ASP A O 1
ATOM 1486 N N . GLU A 1 188 ? -9.732 -10.036 16.160 1.00 94.69 188 GLU A N 1
ATOM 1487 C CA . GLU A 1 188 ? -9.916 -11.421 15.690 1.00 94.69 188 GLU A CA 1
ATOM 1488 C C . GLU A 1 188 ? -9.482 -11.608 14.223 1.00 94.69 188 GLU A C 1
ATOM 1490 O O . GLU A 1 188 ? -9.412 -10.652 13.443 1.00 94.69 188 GLU A O 1
ATOM 1495 N N . GLU A 1 189 ? -9.229 -12.848 13.812 1.00 92.62 189 GLU A N 1
ATOM 1496 C CA . GLU A 1 189 ? -9.018 -13.188 12.397 1.00 92.62 189 GLU A CA 1
ATOM 1497 C C . GLU A 1 189 ? -10.342 -13.191 11.601 1.00 92.62 189 GLU A C 1
ATOM 1499 O O . GLU A 1 189 ? -11.430 -13.253 12.179 1.00 92.62 189 GLU A O 1
ATOM 1504 N N . LEU A 1 190 ? -10.248 -13.084 10.266 1.00 90.38 190 LEU A N 1
ATOM 1505 C CA . LEU A 1 190 ? -11.399 -13.116 9.340 1.00 90.38 190 LEU A CA 1
ATOM 1506 C C . LEU A 1 190 ? -11.678 -14.496 8.747 1.00 90.38 190 LEU A C 1
ATOM 1508 O O . LEU A 1 190 ? -10.703 -15.216 8.436 1.00 90.38 190 LEU A O 1
#

Sequence (190 aa):
MKKDIKIAFDKNKCTGAGKCAAVYNDRFRLQRGKARIKGVSPQDGVFSVSIKANDAELEKAILSSRVCPSGAIAVTDENKKKLVKKRSAVNAKIVNAKYDDNTEFKIDRKGYFLIRVNERTSRIEVAFCNKDHEITLKVIGKKPIDIYHTILNKEKVPIRKDHAAYLGRELQKAYFALSKGLNYIQDEEL

Radius of gyration: 23.96 Å; chains: 1; bounding box: 55×32×63 Å